Protein AF-A0A7H4PNU4-F1 (afdb_monomer_lite)

Foldseek 3Di:
DDDDPDPDPDAFFAAPPDPQWFKKWKFFAAQAWKKKFKDAVQATDWMFTCPPVPDTDTLSLLVVLAPLADRGFDDDQDFRMWIWIKGKWAFQVLLVVVQVVCVVVVHDRDQARHRVRVVLSPDPDSVSVNVGNIHIATQDTDDGHRGDADQWSVRNSVVCVNRSHHHDPLTDMDRDVVVVVVSQVVCVVCQVVPRHDTFGMKMFRTGVVVQVVQQDDPPGGLGMDGQGDDDPDDDWDQPDWDWDQDPVRDTFIKTQTDQDDDPRGDGDGIDGPPPDDDDRPVRSVSNVRSRGHHDDDDDDD

Structure (mmCIF, N/CA/C/O backbone):
data_AF-A0A7H4PNU4-F1
#
_entry.id   AF-A0A7H4PNU4-F1
#
loop_
_atom_site.group_PDB
_atom_site.id
_atom_site.type_symbol
_atom_site.label_atom_id
_atom_site.label_alt_id
_atom_site.label_comp_id
_atom_site.label_asym_id
_atom_site.label_entity_id
_atom_site.label_seq_id
_atom_site.pdbx_PDB_ins_code
_atom_site.Cartn_x
_atom_site.Cartn_y
_atom_site.Cartn_z
_atom_site.occupancy
_atom_site.B_iso_or_equiv
_atom_site.auth_seq_id
_atom_site.auth_comp_id
_atom_site.auth_asym_id
_atom_site.auth_atom_id
_atom_site.pdbx_PDB_model_num
ATOM 1 N N . MET A 1 1 ? 42.454 26.484 9.932 1.00 34.84 1 MET A N 1
ATOM 2 C CA . MET A 1 1 ? 41.177 25.779 10.194 1.00 34.84 1 MET A CA 1
ATOM 3 C C . MET A 1 1 ? 40.547 25.279 8.886 1.00 34.84 1 MET A C 1
ATOM 5 O O . MET A 1 1 ? 39.679 25.929 8.324 1.00 34.84 1 MET A O 1
ATOM 9 N N . ARG A 1 2 ? 41.012 24.132 8.376 1.00 32.62 2 ARG A N 1
ATOM 10 C CA . ARG A 1 2 ? 40.402 23.343 7.284 1.00 32.62 2 ARG A CA 1
ATOM 11 C C . ARG A 1 2 ? 40.818 21.886 7.524 1.00 32.62 2 ARG A C 1
ATOM 13 O O . ARG A 1 2 ? 42.026 21.669 7.561 1.00 32.62 2 ARG A O 1
ATOM 20 N N . ARG A 1 3 ? 39.872 20.951 7.722 1.00 26.02 3 ARG A N 1
ATOM 21 C CA . ARG A 1 3 ? 39.992 19.463 7.651 1.00 26.02 3 ARG A CA 1
ATOM 22 C C . ARG A 1 3 ? 38.891 18.792 8.491 1.00 26.02 3 ARG A C 1
ATOM 24 O O . ARG A 1 3 ? 39.062 18.632 9.692 1.00 26.02 3 ARG A O 1
ATOM 31 N N . ALA A 1 4 ? 37.805 18.362 7.845 1.00 26.61 4 ALA A N 1
ATOM 32 C CA . ALA A 1 4 ? 36.854 17.369 8.374 1.00 26.61 4 ALA A CA 1
ATOM 33 C C . ALA A 1 4 ? 35.987 16.767 7.241 1.00 26.61 4 ALA A C 1
ATOM 35 O O . ALA A 1 4 ? 34.778 16.628 7.377 1.00 26.61 4 ALA A O 1
ATOM 36 N N . SER A 1 5 ? 36.586 16.474 6.079 1.00 31.22 5 SER A N 1
ATOM 37 C CA . SER A 1 5 ? 35.841 16.131 4.853 1.00 31.22 5 SER A CA 1
ATOM 38 C C . SER A 1 5 ? 36.638 15.206 3.916 1.00 31.22 5 SER A C 1
ATOM 40 O O . SER A 1 5 ? 36.904 15.567 2.771 1.00 31.22 5 SER A O 1
ATOM 42 N N . SER A 1 6 ? 37.110 14.050 4.409 1.00 28.53 6 SER A N 1
ATOM 43 C CA . SER A 1 6 ? 37.946 13.138 3.595 1.00 28.53 6 SER A CA 1
ATOM 44 C C . SER A 1 6 ? 38.076 11.676 4.078 1.00 28.53 6 SER A C 1
ATOM 46 O O . SER A 1 6 ? 39.067 11.023 3.750 1.00 28.53 6 SER A O 1
ATOM 48 N N . ARG A 1 7 ? 37.127 11.117 4.852 1.00 27.61 7 ARG A N 1
ATOM 49 C CA . ARG A 1 7 ? 37.199 9.702 5.302 1.00 27.61 7 ARG A CA 1
ATOM 50 C C . ARG A 1 7 ? 35.859 8.946 5.285 1.00 27.61 7 ARG A C 1
ATOM 52 O O . ARG A 1 7 ? 35.267 8.716 6.331 1.00 27.61 7 ARG A O 1
ATOM 59 N N . SER A 1 8 ? 35.457 8.490 4.096 1.00 27.88 8 SER A N 1
ATOM 60 C CA . SER A 1 8 ? 34.628 7.273 3.900 1.00 27.88 8 SER A CA 1
ATOM 61 C C . SER A 1 8 ? 34.635 6.714 2.458 1.00 27.88 8 SER A C 1
ATOM 63 O O . SER A 1 8 ? 34.018 5.689 2.189 1.00 27.88 8 SER A O 1
ATOM 65 N N . THR A 1 9 ? 35.339 7.345 1.514 1.00 29.02 9 THR A N 1
ATOM 66 C CA . THR A 1 9 ? 35.146 7.189 0.056 1.00 29.02 9 THR A CA 1
ATOM 67 C C . THR A 1 9 ? 35.990 6.096 -0.628 1.00 29.02 9 THR A C 1
ATOM 69 O O . THR A 1 9 ? 36.431 6.287 -1.761 1.00 29.02 9 THR A O 1
ATOM 72 N N . SER A 1 10 ? 36.227 4.951 0.025 1.00 27.36 10 SER A N 1
ATOM 73 C CA . SER A 1 10 ? 37.127 3.898 -0.492 1.00 27.36 10 SER A CA 1
ATOM 74 C C . SER A 1 10 ? 36.495 2.500 -0.508 1.00 27.36 10 SER A C 1
ATOM 76 O O . SER A 1 10 ? 36.758 1.676 0.363 1.00 27.36 10 SER A O 1
ATOM 78 N N . GLY A 1 11 ? 35.682 2.227 -1.532 1.00 30.39 11 GLY A N 1
ATOM 79 C CA . GLY A 1 11 ? 35.100 0.912 -1.835 1.00 30.39 11 GLY A CA 1
ATOM 80 C C . GLY A 1 11 ? 33.928 1.026 -2.819 1.00 30.39 11 GLY A C 1
ATOM 81 O O . GLY A 1 11 ? 33.292 2.072 -2.866 1.00 30.39 11 GLY A O 1
ATOM 82 N N . TYR A 1 12 ? 33.637 -0.045 -3.572 1.00 29.12 12 TYR A N 1
ATOM 83 C CA . TYR A 1 12 ? 32.469 -0.196 -4.473 1.00 29.12 12 TYR A CA 1
ATOM 84 C C . TYR A 1 12 ? 32.455 0.726 -5.722 1.00 29.12 12 TYR A C 1
ATOM 86 O O . TYR A 1 12 ? 31.887 1.817 -5.709 1.00 29.12 12 TYR A O 1
ATOM 94 N N . ARG A 1 13 ? 33.066 0.295 -6.845 1.00 29.56 13 ARG A N 1
ATOM 95 C CA . ARG A 1 13 ? 33.197 1.105 -8.082 1.00 29.56 13 ARG A CA 1
ATOM 96 C C . ARG A 1 13 ? 33.032 0.292 -9.383 1.00 29.56 13 ARG A C 1
ATOM 98 O O . ARG A 1 13 ? 33.766 -0.663 -9.595 1.00 29.56 13 ARG A O 1
ATOM 105 N N . ASN A 1 14 ? 32.153 0.767 -10.287 1.00 36.78 14 ASN A N 1
ATOM 106 C CA . ASN A 1 14 ? 31.794 0.236 -11.628 1.00 36.78 14 ASN A CA 1
ATOM 107 C C . ASN A 1 14 ? 31.121 -1.161 -11.649 1.00 36.78 14 ASN A C 1
ATOM 109 O O . ASN A 1 14 ? 31.725 -2.139 -11.229 1.00 36.78 14 ASN A O 1
ATOM 113 N N . ARG A 1 15 ? 29.874 -1.292 -12.132 1.00 41.00 15 ARG A N 1
ATOM 114 C CA . ARG A 1 15 ? 29.258 -2.607 -12.439 1.00 41.00 15 ARG A CA 1
ATOM 115 C C . ARG A 1 15 ? 28.332 -2.540 -13.646 1.00 41.00 15 ARG A C 1
ATOM 117 O O . ARG A 1 15 ? 28.604 -3.212 -14.635 1.00 41.00 15 ARG A O 1
ATOM 124 N N . LEU A 1 16 ? 27.262 -1.750 -13.571 1.00 44.09 16 LEU A N 1
ATOM 125 C CA . LEU A 1 16 ? 26.388 -1.536 -14.723 1.00 44.09 16 LEU A CA 1
ATOM 126 C C . LEU A 1 16 ? 26.990 -0.410 -15.569 1.00 44.09 16 LEU A C 1
ATOM 128 O O . LEU A 1 16 ? 27.095 0.725 -15.118 1.00 44.09 16 LEU A O 1
ATOM 132 N N . LYS A 1 17 ? 27.443 -0.752 -16.780 1.00 44.00 17 LYS A N 1
ATOM 133 C CA . LYS A 1 17 ? 28.184 0.155 -17.678 1.00 44.00 17 LYS A CA 1
ATOM 134 C C . LYS A 1 17 ? 27.299 1.156 -18.439 1.00 44.00 17 LYS A C 1
ATOM 136 O O . LYS A 1 17 ? 27.813 1.855 -19.302 1.00 44.00 17 LYS A O 1
ATOM 141 N N . ASN A 1 18 ? 25.992 1.186 -18.179 1.00 47.12 18 ASN A N 1
ATOM 142 C CA . ASN A 1 18 ? 25.049 2.033 -18.904 1.00 47.12 18 ASN A CA 1
ATOM 143 C C . ASN A 1 18 ? 23.840 2.372 -18.011 1.00 47.12 18 ASN A C 1
ATOM 145 O O . ASN A 1 18 ? 22.875 1.614 -17.945 1.00 47.12 18 ASN A O 1
ATOM 149 N N . THR A 1 19 ? 23.934 3.466 -17.252 1.00 53.97 19 THR A N 1
ATOM 150 C CA . THR A 1 19 ? 22.892 3.936 -16.312 1.00 53.97 19 THR A CA 1
ATOM 151 C C . THR A 1 19 ? 22.053 5.094 -16.852 1.00 53.97 19 THR A C 1
ATOM 153 O O . THR A 1 19 ? 21.133 5.544 -16.174 1.00 53.97 19 THR A O 1
ATOM 156 N N . ASP A 1 20 ? 22.352 5.576 -18.057 1.00 53.72 20 ASP A N 1
ATOM 157 C CA . ASP A 1 20 ? 21.922 6.904 -18.513 1.00 53.72 20 ASP A CA 1
ATOM 158 C C . ASP A 1 20 ? 20.502 6.938 -19.109 1.00 53.72 20 ASP A C 1
ATOM 160 O O . ASP A 1 20 ? 20.074 7.971 -19.603 1.00 53.72 20 ASP A O 1
ATOM 164 N N . ASN A 1 21 ? 19.755 5.827 -19.032 1.00 71.12 21 ASN A N 1
ATOM 165 C CA . ASN A 1 21 ? 18.357 5.704 -19.476 1.00 71.12 21 ASN A CA 1
ATOM 166 C C . ASN A 1 21 ? 17.526 4.770 -18.562 1.00 71.12 21 ASN A C 1
ATOM 168 O O . ASN A 1 21 ? 16.815 3.878 -19.029 1.00 71.12 21 ASN A O 1
ATOM 172 N N . LEU A 1 22 ? 17.628 4.923 -17.236 1.00 86.75 22 LEU A N 1
ATOM 173 C CA . LEU A 1 22 ? 16.767 4.191 -16.295 1.00 86.75 22 LEU A CA 1
ATOM 174 C C . LEU A 1 22 ? 15.404 4.879 -16.138 1.00 86.75 22 LEU A C 1
ATOM 176 O O . LEU A 1 22 ? 15.326 6.020 -15.698 1.00 86.75 22 LEU A O 1
ATOM 180 N N . THR A 1 23 ? 14.328 4.145 -16.426 1.00 94.69 23 THR A N 1
ATOM 181 C CA . THR A 1 23 ? 12.955 4.576 -16.121 1.00 94.69 23 THR A CA 1
ATOM 182 C C . THR A 1 23 ? 12.542 4.093 -14.730 1.00 94.69 23 THR A C 1
ATOM 184 O O . THR A 1 23 ? 12.762 2.931 -14.368 1.00 94.69 23 THR A O 1
ATOM 187 N N . TYR A 1 24 ? 11.922 4.985 -13.961 1.00 96.00 24 TYR A N 1
ATOM 188 C CA . TYR A 1 24 ? 11.456 4.752 -12.600 1.00 96.00 24 TYR A CA 1
ATOM 189 C C . TYR A 1 24 ? 9.929 4.814 -12.524 1.00 96.00 24 TYR A C 1
ATOM 191 O O . TYR A 1 24 ? 9.314 5.745 -13.040 1.00 96.00 24 TYR A O 1
ATOM 199 N N . CYS A 1 25 ? 9.324 3.865 -11.812 1.00 98.31 25 CYS A N 1
ATOM 200 C CA . CYS A 1 25 ? 7.943 3.956 -11.356 1.00 98.31 25 CYS A CA 1
ATOM 201 C C . CYS A 1 25 ? 7.931 4.571 -9.951 1.00 98.31 25 CYS A C 1
ATOM 203 O O . CYS A 1 25 ? 8.489 4.006 -9.002 1.00 98.31 25 CYS A O 1
ATOM 205 N N . CYS A 1 26 ? 7.320 5.747 -9.831 1.00 98.25 26 CYS A N 1
ATOM 206 C CA . CYS A 1 26 ? 7.190 6.501 -8.593 1.00 98.25 26 CYS A CA 1
ATOM 207 C C . CYS A 1 26 ? 5.762 6.405 -8.048 1.00 98.25 26 CYS A C 1
ATOM 209 O O . CYS A 1 26 ? 4.784 6.599 -8.771 1.00 98.25 26 CYS A O 1
ATOM 211 N N . GLU A 1 27 ? 5.654 6.096 -6.759 1.00 98.62 27 GLU A N 1
ATOM 212 C CA . GLU A 1 27 ? 4.398 5.781 -6.077 1.00 98.62 27 GLU A CA 1
ATOM 213 C C . GLU A 1 27 ? 4.304 6.498 -4.727 1.00 98.62 27 GLU A C 1
ATOM 215 O O . GLU A 1 27 ? 5.318 6.826 -4.106 1.00 98.62 27 GLU A O 1
ATOM 220 N N . LEU A 1 28 ? 3.084 6.682 -4.220 1.00 98.50 28 LEU A N 1
ATOM 221 C CA . LEU A 1 28 ? 2.869 7.161 -2.856 1.00 98.50 28 LEU A CA 1
ATOM 222 C C . LEU A 1 28 ? 3.338 6.115 -1.842 1.00 98.50 28 LEU A C 1
ATOM 224 O O . LEU A 1 28 ? 2.982 4.939 -1.947 1.00 98.50 28 LEU A O 1
ATOM 228 N N . LYS A 1 29 ? 4.064 6.538 -0.803 1.00 97.62 29 LYS A N 1
ATOM 229 C CA . LYS A 1 29 ? 4.385 5.658 0.319 1.00 97.62 29 LYS A CA 1
ATOM 230 C C . LYS A 1 29 ? 3.292 5.742 1.386 1.00 97.62 29 LYS A C 1
ATOM 232 O O . LYS A 1 29 ? 3.352 6.566 2.295 1.00 97.62 29 LYS A O 1
ATOM 237 N N . LEU A 1 30 ? 2.291 4.882 1.230 1.00 97.44 30 LEU A N 1
ATOM 238 C CA . LEU A 1 30 ? 1.134 4.741 2.120 1.00 97.44 30 LEU A CA 1
ATOM 239 C C . LEU A 1 30 ? 1.571 4.381 3.550 1.00 97.44 30 LEU A C 1
ATOM 241 O O . LEU A 1 30 ? 2.431 3.514 3.732 1.00 97.44 30 LEU A O 1
ATOM 245 N N . ASP A 1 31 ? 0.977 5.026 4.561 1.00 93.25 31 ASP A N 1
ATOM 246 C CA . ASP A 1 31 ? 1.231 4.705 5.972 1.00 93.25 31 ASP A CA 1
ATOM 247 C C . ASP A 1 31 ? 0.129 3.796 6.542 1.00 93.25 31 ASP A C 1
ATOM 249 O O . ASP A 1 31 ? -0.828 4.241 7.179 1.00 93.25 31 ASP A O 1
ATOM 253 N N . GLY A 1 32 ? 0.250 2.490 6.287 1.00 94.44 32 GLY A N 1
ATOM 254 C CA . GLY A 1 32 ? -0.745 1.499 6.690 1.00 94.44 32 GLY A CA 1
ATOM 255 C C . GLY A 1 32 ? -0.142 0.189 7.196 1.00 94.44 32 GLY A C 1
ATOM 256 O O . GLY A 1 32 ? 0.814 0.155 7.990 1.00 94.44 32 GLY A O 1
ATOM 257 N N . LEU A 1 33 ? -0.772 -0.904 6.771 1.00 95.00 33 LEU A N 1
ATOM 258 C CA . LEU A 1 33 ? -0.326 -2.268 6.999 1.00 95.00 33 LEU A CA 1
ATOM 259 C C . LEU A 1 33 ? -0.219 -3.012 5.663 1.00 95.00 33 LEU A C 1
ATOM 261 O O . LEU A 1 33 ? -1.216 -3.185 4.963 1.00 95.00 33 LEU A O 1
ATOM 265 N N . ALA A 1 34 ? 0.983 -3.491 5.353 1.00 97.06 34 ALA A N 1
ATOM 266 C CA . ALA A 1 34 ? 1.250 -4.335 4.196 1.00 97.06 34 ALA A CA 1
ATOM 267 C C . ALA A 1 34 ? 0.473 -5.662 4.271 1.00 97.06 34 ALA A C 1
ATOM 269 O O . ALA A 1 34 ? 0.576 -6.411 5.255 1.00 97.06 34 ALA A O 1
ATOM 270 N N . VAL A 1 35 ? -0.264 -5.950 3.199 1.00 98.00 35 VAL A N 1
ATOM 271 C CA . VAL A 1 35 ? -1.096 -7.141 3.007 1.00 98.00 35 VAL A CA 1
ATOM 272 C C . VAL A 1 35 ? -0.728 -7.817 1.689 1.00 98.00 35 VAL A C 1
ATOM 274 O O . VAL A 1 35 ? -0.494 -7.169 0.666 1.00 98.00 35 VAL A O 1
ATOM 277 N N . SER A 1 36 ? -0.691 -9.143 1.736 1.00 98.25 36 SER A N 1
ATOM 278 C CA . SER A 1 36 ? -0.606 -10.029 0.583 1.00 98.25 36 SER A CA 1
ATOM 279 C C . SER A 1 36 ? -1.968 -10.694 0.366 1.00 98.25 36 SER A C 1
ATOM 281 O O . SER A 1 36 ? -2.611 -11.093 1.338 1.00 98.25 36 SER A O 1
ATOM 283 N N . ILE A 1 37 ? -2.432 -10.770 -0.882 1.00 98.75 37 ILE A N 1
ATOM 284 C CA . ILE A 1 37 ? -3.729 -11.342 -1.259 1.00 98.75 37 ILE A CA 1
ATOM 285 C C . ILE A 1 37 ? -3.504 -12.344 -2.388 1.00 98.75 37 ILE A C 1
ATOM 287 O O . ILE A 1 37 ? -3.113 -11.956 -3.489 1.00 98.75 37 ILE A O 1
ATOM 291 N N . LEU A 1 38 ? -3.771 -13.621 -2.125 1.00 98.75 38 LEU A N 1
ATOM 292 C CA . LEU A 1 38 ? -3.699 -14.681 -3.121 1.00 98.75 38 LEU A CA 1
ATOM 293 C C . LEU A 1 38 ? -5.044 -14.817 -3.840 1.00 98.75 38 LEU A C 1
ATOM 295 O O . LEU A 1 38 ? -6.086 -15.064 -3.219 1.00 98.75 38 LEU A O 1
ATOM 299 N N . TYR A 1 39 ? -4.987 -14.700 -5.162 1.00 98.81 39 TYR A N 1
ATOM 300 C CA . TYR A 1 39 ? -6.060 -15.055 -6.074 1.00 98.81 39 TYR A CA 1
ATOM 301 C C . TYR A 1 39 ? -5.706 -16.356 -6.791 1.00 98.81 39 TYR A C 1
ATOM 303 O O . TYR A 1 39 ? -4.600 -16.482 -7.316 1.00 98.81 39 TYR A O 1
ATOM 311 N N . GLU A 1 40 ? -6.652 -17.289 -6.864 1.00 98.69 40 GLU A N 1
ATOM 312 C CA . GLU A 1 40 ? -6.533 -18.503 -7.675 1.00 98.69 40 GLU A CA 1
ATOM 313 C C . GLU A 1 40 ? -7.675 -18.541 -8.692 1.00 98.69 40 GLU A C 1
ATOM 315 O O . GLU A 1 40 ? -8.843 -18.364 -8.339 1.00 98.69 40 GLU A O 1
ATOM 320 N N . ASN A 1 41 ? -7.339 -18.682 -9.977 1.00 97.88 41 ASN A N 1
ATOM 321 C CA . ASN A 1 41 ? -8.259 -18.524 -11.113 1.00 97.88 41 ASN A CA 1
ATOM 322 C C . ASN A 1 41 ? -9.098 -17.227 -11.021 1.00 97.88 41 ASN A C 1
ATOM 324 O O . ASN A 1 41 ? -10.301 -17.198 -11.291 1.00 97.88 41 ASN A O 1
ATOM 328 N N . GLY A 1 42 ? -8.460 -16.148 -10.552 1.00 98.19 42 GLY A N 1
ATOM 329 C CA . GLY A 1 42 ? -9.082 -14.844 -10.318 1.00 98.19 42 GLY A CA 1
ATOM 330 C C . GLY A 1 42 ? -9.996 -14.734 -9.093 1.00 98.19 42 GLY A C 1
ATOM 331 O O . GLY A 1 42 ? -10.531 -13.651 -8.865 1.00 98.19 42 GLY A O 1
ATOM 332 N N . LEU A 1 43 ? -10.185 -15.782 -8.287 1.00 98.75 43 LEU A N 1
ATOM 333 C CA . LEU A 1 43 ? -10.964 -15.733 -7.042 1.00 98.75 43 LEU A CA 1
ATOM 334 C C . LEU A 1 43 ? -10.052 -15.474 -5.843 1.00 98.75 43 LEU A C 1
ATOM 336 O O . LEU A 1 43 ? -9.051 -16.164 -5.680 1.00 98.75 43 LEU A O 1
ATOM 340 N N . LEU A 1 44 ? -10.411 -14.527 -4.970 1.00 98.81 44 LEU A N 1
ATOM 341 C CA . LEU A 1 44 ? -9.686 -14.305 -3.715 1.00 98.81 44 LEU A CA 1
ATOM 342 C C . LEU A 1 44 ? -9.835 -15.555 -2.840 1.00 98.81 44 LEU A C 1
ATOM 344 O O . LEU A 1 44 ? -10.946 -15.838 -2.372 1.00 98.81 44 LEU A O 1
ATOM 348 N N . VAL A 1 45 ? -8.736 -16.271 -2.587 1.00 98.62 45 VAL A N 1
ATOM 349 C CA . VAL A 1 45 ? -8.718 -17.463 -1.719 1.00 98.62 45 VAL A CA 1
ATOM 350 C C . VAL A 1 45 ? -8.184 -17.146 -0.326 1.00 98.62 45 VAL A C 1
ATOM 352 O O . VAL A 1 45 ? -8.839 -17.503 0.651 1.00 98.62 45 VAL A O 1
ATOM 355 N N . GLN A 1 46 ? -7.084 -16.392 -0.230 1.00 98.44 46 GLN A N 1
ATOM 356 C CA . GLN A 1 46 ? -6.396 -16.094 1.028 1.00 98.44 46 GLN A CA 1
ATOM 357 C C . GLN A 1 46 ? -5.890 -14.647 1.066 1.00 98.44 46 GLN A C 1
ATOM 359 O O . GLN A 1 46 ? -5.555 -14.069 0.033 1.00 98.44 46 GLN A O 1
ATOM 364 N N . ALA A 1 47 ? -5.789 -14.064 2.260 1.00 98.50 47 ALA A N 1
ATOM 365 C CA . ALA A 1 47 ? -5.018 -12.850 2.489 1.00 98.50 47 ALA A CA 1
ATOM 366 C C . ALA A 1 47 ? -4.268 -12.899 3.826 1.00 98.50 47 ALA A C 1
ATOM 368 O O . ALA A 1 47 ? -4.818 -13.334 4.839 1.00 98.50 47 ALA A O 1
ATOM 369 N N . ALA A 1 48 ? -3.031 -12.405 3.835 1.00 98.00 48 ALA A N 1
ATOM 370 C CA . ALA A 1 48 ? -2.136 -12.446 4.986 1.00 98.00 48 ALA A CA 1
ATOM 371 C C . ALA A 1 48 ? -1.468 -11.089 5.255 1.00 98.00 48 ALA A C 1
ATOM 373 O O . ALA A 1 48 ? -1.200 -10.303 4.342 1.00 98.00 48 ALA A O 1
ATOM 374 N N . THR A 1 49 ? -1.160 -10.813 6.523 1.00 96.44 49 THR A N 1
ATOM 375 C CA . THR A 1 49 ? -0.276 -9.695 6.896 1.00 96.44 49 THR A CA 1
ATOM 376 C C . THR A 1 49 ? 1.182 -10.012 6.554 1.00 96.44 49 THR A C 1
ATOM 378 O O . THR A 1 49 ? 1.566 -11.171 6.440 1.00 96.44 49 THR A O 1
ATOM 381 N N . ARG A 1 50 ? 2.042 -8.991 6.447 1.00 90.25 50 ARG A N 1
ATOM 382 C CA . ARG A 1 50 ? 3.479 -9.199 6.165 1.00 90.25 50 ARG A CA 1
ATOM 383 C C . ARG A 1 50 ? 4.240 -10.009 7.231 1.00 90.25 50 ARG A C 1
ATOM 385 O O . ARG A 1 50 ? 5.271 -10.590 6.911 1.00 90.25 50 ARG A O 1
ATOM 392 N N . GLY A 1 51 ? 3.806 -9.950 8.493 1.00 88.44 51 GLY A N 1
ATOM 393 C CA . GLY A 1 51 ? 4.517 -10.532 9.638 1.00 88.44 51 GLY A CA 1
ATOM 394 C C . GLY A 1 51 ? 6.024 -10.225 9.654 1.00 88.44 51 GLY A C 1
ATOM 395 O O . GLY A 1 51 ? 6.439 -9.064 9.516 1.00 88.44 51 GLY A O 1
ATOM 396 N N . ASP A 1 52 ? 6.847 -11.265 9.806 1.00 82.94 52 ASP A N 1
ATOM 397 C CA . ASP A 1 52 ? 8.316 -11.166 9.801 1.00 82.94 52 ASP A CA 1
ATOM 398 C C . ASP A 1 52 ? 8.940 -11.049 8.391 1.00 82.94 52 ASP A C 1
ATOM 400 O O . ASP A 1 52 ? 10.110 -10.676 8.267 1.00 82.94 52 ASP A O 1
ATOM 404 N N . GLY A 1 53 ? 8.142 -11.255 7.338 1.00 81.88 53 GLY A N 1
ATOM 405 C CA . GLY A 1 53 ? 8.559 -11.307 5.934 1.00 81.88 53 GLY A CA 1
ATOM 406 C C . GLY A 1 53 ? 8.487 -12.707 5.313 1.00 81.88 53 GLY A C 1
ATOM 407 O O . GLY A 1 53 ? 8.511 -12.802 4.088 1.00 81.88 53 GLY A O 1
ATOM 408 N N . THR A 1 54 ? 8.350 -13.751 6.135 1.00 84.25 54 THR A N 1
ATOM 409 C CA . THR A 1 54 ? 8.195 -15.157 5.728 1.00 84.25 54 THR A CA 1
ATOM 410 C C . THR A 1 54 ? 6.847 -15.714 6.189 1.00 84.25 54 THR A C 1
ATOM 412 O O . THR A 1 54 ? 6.134 -16.323 5.397 1.00 84.25 54 THR A O 1
ATOM 415 N N . THR A 1 55 ? 6.476 -15.475 7.451 1.00 87.25 55 THR A N 1
ATOM 416 C CA . THR A 1 55 ? 5.224 -15.946 8.059 1.00 87.25 55 THR A CA 1
ATOM 417 C C . THR A 1 55 ? 4.327 -14.761 8.397 1.00 87.25 55 THR A C 1
ATOM 419 O O . THR A 1 55 ? 4.722 -13.862 9.143 1.00 87.25 55 THR A O 1
ATOM 422 N N . GLY A 1 56 ? 3.108 -14.775 7.860 1.00 93.31 56 GLY A N 1
ATOM 423 C CA . GLY A 1 56 ? 2.067 -13.776 8.095 1.00 93.31 56 GLY A CA 1
ATOM 424 C C . GLY A 1 56 ? 0.891 -14.317 8.907 1.00 93.31 56 GLY A C 1
ATOM 425 O O . GLY A 1 56 ? 0.663 -15.521 8.963 1.00 93.31 56 GLY A O 1
ATOM 426 N N . GLU A 1 57 ? 0.113 -13.421 9.512 1.00 95.06 57 GLU A N 1
ATOM 427 C CA . GLU A 1 57 ? -1.193 -13.771 10.095 1.00 95.06 57 GLU A CA 1
ATOM 428 C C . GLU A 1 57 ? -2.256 -13.832 8.994 1.00 95.06 57 GLU A C 1
ATOM 430 O O . GLU A 1 57 ? -2.367 -12.872 8.224 1.00 95.06 57 GLU A O 1
ATOM 435 N N . ASP A 1 58 ? -3.057 -14.903 8.954 1.00 97.62 58 ASP A N 1
ATOM 436 C CA . ASP A 1 58 ? -4.225 -14.989 8.072 1.00 97.62 58 ASP A CA 1
ATOM 437 C C . ASP A 1 58 ? -5.293 -13.977 8.514 1.00 97.62 58 ASP A C 1
ATOM 439 O O . ASP A 1 58 ? -5.722 -13.935 9.669 1.00 97.62 58 ASP A O 1
ATOM 443 N N . ILE A 1 59 ? -5.700 -13.133 7.572 1.00 98.06 59 ILE A N 1
ATOM 444 C CA . ILE A 1 59 ? -6.694 -12.071 7.745 1.00 98.06 59 ILE A CA 1
ATOM 445 C C . ILE A 1 59 ? -7.764 -12.139 6.650 1.00 98.06 59 ILE A C 1
ATOM 447 O O . ILE A 1 59 ? -8.472 -11.159 6.415 1.00 98.06 59 ILE A O 1
ATOM 451 N N . THR A 1 60 ? -7.916 -13.290 5.987 1.00 98.62 60 THR A N 1
ATOM 452 C CA . THR A 1 60 ? -8.788 -13.484 4.819 1.00 98.62 60 THR A CA 1
ATOM 453 C C . THR A 1 60 ? -10.213 -13.001 5.085 1.00 98.62 60 THR A C 1
ATOM 455 O O . THR A 1 60 ? -10.742 -12.180 4.335 1.00 98.62 60 THR A O 1
ATOM 458 N N . SER A 1 61 ? -10.821 -13.430 6.195 1.00 98.50 61 SER A N 1
ATOM 459 C CA . SER A 1 61 ? -12.185 -13.035 6.579 1.00 98.50 61 SER A CA 1
ATOM 460 C C . SER A 1 61 ? -12.341 -11.527 6.793 1.00 98.50 61 SER A C 1
ATOM 462 O O . SER A 1 61 ? -13.389 -10.973 6.477 1.00 98.50 61 SER A O 1
ATOM 464 N N . ASN A 1 62 ? -11.299 -10.852 7.287 1.00 98.62 62 ASN A N 1
ATOM 465 C CA . ASN A 1 62 ? -11.290 -9.406 7.504 1.00 98.62 62 ASN A CA 1
ATOM 466 C C . ASN A 1 62 ? -11.094 -8.649 6.182 1.00 98.62 62 ASN A C 1
ATOM 468 O O . ASN A 1 62 ? -11.825 -7.701 5.898 1.00 98.62 62 ASN A O 1
ATOM 472 N N . VAL A 1 63 ? -10.169 -9.111 5.337 1.00 98.56 63 VAL A N 1
ATOM 473 C CA . VAL A 1 63 ? -9.883 -8.545 4.009 1.00 98.56 63 VAL A CA 1
ATOM 474 C C . VAL A 1 63 ? -11.098 -8.623 3.083 1.00 98.56 63 VAL A C 1
ATOM 476 O O . VAL A 1 63 ? -11.397 -7.641 2.408 1.00 98.56 63 VAL A O 1
ATOM 479 N N . ARG A 1 64 ? -11.879 -9.714 3.130 1.00 98.62 64 ARG A N 1
ATOM 480 C CA . ARG A 1 64 ? -13.142 -9.849 2.373 1.00 98.62 64 ARG A CA 1
ATOM 481 C C . ARG A 1 64 ? -14.199 -8.780 2.704 1.00 98.62 64 ARG A C 1
ATOM 483 O O . ARG A 1 64 ? -15.155 -8.635 1.950 1.00 98.62 64 ARG A O 1
ATOM 490 N N . THR A 1 65 ? -14.052 -8.033 3.805 1.00 98.50 65 THR A N 1
ATOM 491 C CA . THR A 1 65 ? -14.969 -6.934 4.175 1.00 98.50 65 THR A CA 1
ATOM 492 C C . THR A 1 65 ? -14.582 -5.576 3.575 1.00 98.50 65 THR A C 1
ATOM 494 O O . THR A 1 65 ? -15.388 -4.642 3.588 1.00 98.50 65 THR A O 1
ATOM 497 N N . ILE A 1 66 ? -13.367 -5.448 3.030 1.00 98.56 66 ILE A N 1
ATOM 498 C CA . ILE A 1 66 ? -12.841 -4.198 2.475 1.00 98.56 66 ILE A CA 1
ATOM 499 C C . ILE A 1 66 ? -13.404 -4.001 1.067 1.00 98.56 66 ILE A C 1
ATOM 501 O O . ILE A 1 66 ? -12.971 -4.643 0.117 1.00 98.56 66 ILE A O 1
ATOM 505 N N . ARG A 1 67 ? -14.344 -3.061 0.914 1.00 97.81 67 ARG A N 1
ATOM 506 C CA . ARG A 1 67 ? -15.073 -2.815 -0.350 1.00 97.81 67 ARG A CA 1
ATOM 507 C C . ARG A 1 67 ? -14.183 -2.510 -1.560 1.00 97.81 67 ARG A C 1
ATOM 509 O O . ARG A 1 67 ? -14.601 -2.755 -2.684 1.00 97.81 67 ARG A O 1
ATOM 516 N N . ALA A 1 68 ? -12.994 -1.951 -1.331 1.00 97.88 68 ALA A N 1
ATOM 517 C CA . ALA A 1 68 ? -12.028 -1.647 -2.385 1.00 97.88 68 ALA A CA 1
ATOM 518 C C . ALA A 1 68 ? -11.341 -2.900 -2.961 1.00 97.88 68 ALA A C 1
ATOM 520 O O . ALA A 1 68 ? -10.720 -2.812 -4.013 1.00 97.88 68 ALA A O 1
ATOM 521 N N . ILE A 1 69 ? -11.421 -4.050 -2.284 1.00 98.62 69 ILE A N 1
ATOM 522 C CA . ILE A 1 69 ? -10.756 -5.290 -2.691 1.00 98.62 69 ILE A CA 1
ATOM 523 C C . ILE A 1 69 ? -11.777 -6.182 -3.417 1.00 98.62 69 ILE A C 1
ATOM 525 O O . ILE A 1 69 ? -12.748 -6.625 -2.796 1.00 98.62 69 ILE A O 1
ATOM 529 N N . PRO A 1 70 ? -11.599 -6.466 -4.720 1.00 98.38 70 PRO A N 1
ATOM 530 C CA . PRO A 1 70 ? -12.502 -7.342 -5.453 1.00 98.38 70 PRO A CA 1
ATOM 531 C C . PRO A 1 70 ? -12.386 -8.784 -4.945 1.00 98.38 70 PRO A C 1
ATOM 533 O O . PRO A 1 70 ? -11.299 -9.338 -4.854 1.00 98.38 70 PRO A O 1
ATOM 536 N N . LEU A 1 71 ? -13.515 -9.447 -4.676 1.00 98.62 71 LEU A N 1
ATOM 537 C CA . LEU A 1 71 ? -13.515 -10.884 -4.349 1.00 98.62 71 LEU A CA 1
ATOM 538 C C . LEU A 1 71 ? -13.239 -11.774 -5.575 1.00 98.62 71 LEU A C 1
ATOM 540 O O . LEU A 1 71 ? -12.863 -12.937 -5.423 1.00 98.62 71 LEU A O 1
ATOM 544 N N . LYS A 1 72 ? -13.442 -11.225 -6.779 1.00 98.75 72 LYS A N 1
ATOM 545 C CA . LYS A 1 72 ? -13.164 -11.850 -8.072 1.00 98.75 72 LYS A CA 1
ATOM 546 C C . LYS A 1 72 ? -12.603 -10.805 -9.042 1.00 98.75 72 LYS A C 1
ATOM 548 O O . LYS A 1 72 ? -13.258 -9.785 -9.271 1.00 98.75 72 LYS A O 1
ATOM 553 N N . LEU A 1 73 ? -11.433 -11.083 -9.614 1.00 98.62 73 LEU A N 1
ATOM 554 C CA . LEU A 1 73 ? -10.821 -10.324 -10.709 1.00 98.62 73 LEU A CA 1
ATOM 555 C C . LEU A 1 73 ? -11.655 -10.461 -11.994 1.00 98.62 73 LEU A C 1
ATOM 557 O O . LEU A 1 73 ? -12.340 -11.468 -12.198 1.00 98.62 73 LEU A O 1
ATOM 561 N N . ARG A 1 74 ? -11.638 -9.436 -12.851 1.00 97.19 74 ARG A N 1
ATOM 562 C CA . ARG A 1 74 ? -12.488 -9.352 -14.055 1.00 97.19 74 ARG A CA 1
ATOM 563 C C . ARG A 1 74 ? -11.657 -9.154 -15.319 1.00 97.19 74 ARG A C 1
ATOM 565 O O . ARG A 1 74 ? -10.656 -8.461 -15.268 1.00 97.19 74 ARG A O 1
ATOM 572 N N . GLY A 1 75 ? -12.117 -9.679 -16.451 1.00 95.06 75 GLY A N 1
ATOM 573 C CA . GLY A 1 75 ? -11.396 -9.606 -17.725 1.00 95.06 75 GLY A CA 1
ATOM 574 C C . GLY A 1 75 ? -10.472 -10.802 -17.953 1.00 95.06 75 GLY A C 1
ATOM 575 O O . GLY A 1 75 ? -10.562 -11.808 -17.249 1.00 95.06 75 GLY A O 1
ATOM 576 N N . ASP A 1 76 ? -9.613 -10.680 -18.959 1.00 94.25 76 ASP A N 1
ATOM 577 C CA . ASP A 1 76 ? -8.877 -11.804 -19.541 1.00 94.25 76 ASP A CA 1
ATOM 578 C C . ASP A 1 76 ? -7.440 -11.928 -19.013 1.00 94.25 76 ASP A C 1
ATOM 580 O O . ASP A 1 76 ? -6.930 -11.051 -18.305 1.00 94.25 76 ASP A O 1
ATOM 584 N N . ASN A 1 77 ? -6.779 -13.031 -19.382 1.00 95.75 77 ASN A N 1
ATOM 585 C CA . ASN A 1 77 ? -5.373 -13.338 -19.080 1.00 95.75 77 ASN A CA 1
ATOM 586 C C . ASN A 1 77 ? -5.017 -13.335 -17.580 1.00 95.75 77 ASN A C 1
ATOM 588 O O . ASN A 1 77 ? -3.861 -13.135 -17.214 1.00 95.75 77 ASN A O 1
ATOM 592 N N . ILE A 1 78 ? -6.001 -13.561 -16.704 1.00 97.81 78 ILE A N 1
ATOM 593 C CA . ILE A 1 78 ? -5.781 -13.684 -15.260 1.00 97.81 78 ILE A CA 1
ATOM 594 C C . ILE A 1 78 ? -4.972 -14.970 -14.990 1.00 97.81 78 ILE A C 1
ATOM 596 O O . ILE A 1 78 ? -5.438 -16.046 -15.368 1.00 97.81 78 ILE A O 1
ATOM 600 N N . PRO A 1 79 ? -3.802 -14.896 -14.324 1.00 98.12 79 PRO A N 1
ATOM 601 C CA . PRO A 1 79 ? -2.994 -16.071 -14.009 1.00 98.12 79 PRO A CA 1
ATOM 602 C C . PRO A 1 79 ? -3.729 -17.078 -13.121 1.00 98.12 79 PRO A C 1
ATOM 604 O O . PRO A 1 79 ? -4.542 -16.699 -12.270 1.00 98.12 79 PRO A O 1
ATOM 607 N N . GLN A 1 80 ? -3.382 -18.359 -13.266 1.00 98.12 80 GLN A N 1
ATOM 608 C CA . GLN A 1 80 ? -3.893 -19.435 -12.416 1.00 98.12 80 GLN A CA 1
ATOM 609 C C . GLN A 1 80 ? -3.688 -19.124 -10.929 1.00 98.12 80 GLN A C 1
ATOM 611 O O . GLN A 1 80 ? -4.596 -19.374 -10.137 1.00 98.12 80 GLN A O 1
ATOM 616 N N . ARG A 1 81 ? -2.528 -18.568 -10.544 1.00 98.56 81 ARG A N 1
ATOM 617 C CA . ARG A 1 81 ? -2.244 -18.124 -9.170 1.00 98.56 81 ARG A CA 1
ATOM 618 C C . ARG A 1 81 ? -1.506 -16.787 -9.192 1.00 98.56 81 ARG A C 1
ATOM 620 O O . ARG A 1 81 ? -0.490 -16.640 -9.871 1.00 98.56 81 ARG A O 1
ATOM 627 N N . LEU A 1 82 ? -2.027 -15.812 -8.451 1.00 98.69 82 LEU A N 1
ATOM 628 C CA . LEU A 1 82 ? -1.520 -14.441 -8.409 1.00 98.69 82 LEU A CA 1
ATOM 629 C C . LEU A 1 82 ? -1.549 -13.899 -6.978 1.00 98.69 82 LEU A C 1
ATOM 631 O O . LEU A 1 82 ? -2.616 -13.693 -6.400 1.00 98.69 82 LEU A O 1
ATOM 635 N N . GLU A 1 83 ? -0.376 -13.598 -6.429 1.00 98.50 83 GLU A N 1
ATOM 636 C CA . GLU A 1 83 ? -0.230 -12.895 -5.158 1.00 98.50 83 GLU A CA 1
ATOM 637 C C . GLU A 1 83 ? -0.127 -11.381 -5.398 1.00 98.50 83 GLU A C 1
ATOM 639 O O . GLU A 1 83 ? 0.911 -10.862 -5.824 1.00 98.50 83 GLU A O 1
ATOM 644 N N . VAL A 1 84 ? -1.197 -10.650 -5.092 1.00 98.62 84 VAL A N 1
ATOM 645 C CA . VAL A 1 84 ? -1.234 -9.184 -5.149 1.00 98.62 84 VAL A CA 1
ATOM 646 C C . VAL A 1 84 ? -0.761 -8.613 -3.815 1.00 98.62 84 VAL A C 1
ATOM 648 O O . VAL A 1 84 ? -1.324 -8.918 -2.762 1.00 98.62 84 VAL A O 1
ATOM 651 N N . ARG A 1 85 ? 0.251 -7.742 -3.850 1.00 98.44 85 ARG A N 1
ATOM 652 C CA . ARG A 1 85 ? 0.772 -7.038 -2.668 1.00 98.44 85 ARG A CA 1
ATOM 653 C C . ARG A 1 85 ? 0.334 -5.580 -2.675 1.00 98.44 85 ARG A C 1
ATOM 655 O O . ARG A 1 85 ? 0.435 -4.892 -3.695 1.00 98.44 85 ARG A O 1
ATOM 662 N N . GLY A 1 86 ? -0.113 -5.100 -1.522 1.00 98.38 86 GLY A N 1
ATOM 663 C CA . GLY A 1 86 ? -0.571 -3.727 -1.344 1.00 98.38 86 GLY A CA 1
ATOM 664 C C . GLY A 1 86 ? -0.615 -3.307 0.121 1.00 98.38 86 GLY A C 1
ATOM 665 O O . GLY A 1 86 ? -0.310 -4.095 1.016 1.00 98.38 86 GLY A O 1
ATOM 666 N N . GLU A 1 87 ? -1.019 -2.065 0.367 1.00 98.56 87 GLU A N 1
ATOM 667 C CA . GLU A 1 87 ? -1.168 -1.525 1.721 1.00 98.56 87 GLU A CA 1
ATOM 668 C C . GLU A 1 87 ? -2.660 -1.380 2.043 1.00 98.56 87 GLU A C 1
ATOM 670 O O . GLU A 1 87 ? -3.395 -0.725 1.298 1.00 98.56 87 GLU A O 1
ATOM 675 N N . VAL A 1 88 ? -3.115 -1.961 3.158 1.00 98.56 88 VAL A N 1
ATOM 676 C CA . VAL A 1 88 ? -4.410 -1.609 3.756 1.00 98.56 88 VAL A CA 1
ATOM 677 C C . VAL A 1 88 ? -4.202 -0.400 4.659 1.00 98.56 88 VAL A C 1
ATOM 679 O O . VAL A 1 88 ? -3.364 -0.421 5.563 1.00 98.56 88 VAL A O 1
ATOM 682 N N . PHE A 1 89 ? -4.985 0.649 4.434 1.00 98.31 89 PHE A N 1
ATOM 683 C CA . PHE A 1 89 ? -4.912 1.892 5.196 1.00 98.31 89 PHE A CA 1
ATOM 684 C C . PHE A 1 89 ? -6.309 2.444 5.498 1.00 98.31 89 PHE A C 1
ATOM 686 O O . PHE A 1 89 ? -7.333 1.922 5.050 1.00 98.31 89 PHE A O 1
ATOM 693 N N . LEU A 1 90 ? -6.343 3.488 6.322 1.00 97.31 90 LEU A N 1
ATOM 694 C CA . LEU A 1 90 ? -7.560 4.121 6.809 1.00 97.31 90 LEU A CA 1
ATOM 695 C C . LEU A 1 90 ? -7.518 5.613 6.443 1.00 97.31 90 LEU A C 1
ATOM 697 O O . LEU A 1 90 ? -6.610 6.304 6.904 1.00 97.31 90 LEU A O 1
ATOM 701 N N . PRO A 1 91 ? -8.464 6.126 5.636 1.00 97.19 91 PRO A N 1
ATOM 702 C CA . PRO A 1 91 ? -8.556 7.554 5.343 1.00 97.19 91 PRO A CA 1
ATOM 703 C C . PRO A 1 91 ? -8.791 8.378 6.612 1.00 97.19 91 PRO A C 1
ATOM 705 O O . PRO A 1 91 ? -9.436 7.909 7.556 1.00 97.19 91 PRO A O 1
ATOM 708 N N . GLN A 1 92 ? -8.319 9.623 6.618 1.00 94.75 92 GLN A N 1
ATOM 709 C CA . GLN A 1 92 ? -8.310 10.496 7.792 1.00 94.75 92 GLN A CA 1
ATOM 710 C C . GLN A 1 92 ? -9.718 10.702 8.378 1.00 94.75 92 GLN A C 1
ATOM 712 O O . GLN A 1 92 ? -9.923 10.459 9.564 1.00 94.75 92 GLN A O 1
ATOM 717 N N . ALA A 1 93 ? -10.718 11.004 7.543 1.00 95.38 93 ALA A N 1
ATOM 718 C CA . ALA A 1 93 ? -12.114 11.130 7.983 1.00 95.38 93 ALA A CA 1
ATOM 719 C C . ALA A 1 93 ? -12.674 9.828 8.604 1.00 95.38 93 ALA A C 1
ATOM 721 O O . ALA A 1 93 ? -13.514 9.849 9.506 1.00 95.38 93 ALA A O 1
ATOM 722 N N . GLY A 1 94 ? -12.190 8.667 8.147 1.00 95.44 94 GLY A N 1
ATOM 723 C CA . GLY A 1 94 ? -12.528 7.365 8.720 1.00 95.44 94 GLY A CA 1
ATOM 724 C C . GLY A 1 94 ? -11.897 7.146 10.095 1.00 95.44 94 GLY A C 1
ATOM 725 O O . GLY A 1 94 ? -12.559 6.651 11.008 1.00 95.44 94 GLY A O 1
ATOM 726 N N . PHE A 1 95 ? -10.636 7.549 10.250 1.00 96.50 95 PHE A N 1
ATOM 727 C CA . PHE A 1 95 ? -9.904 7.548 11.516 1.00 96.50 95 PHE A CA 1
ATOM 728 C C . PHE A 1 95 ? -10.533 8.485 12.556 1.00 96.50 95 PHE A C 1
ATOM 730 O O . PHE A 1 95 ? -10.795 8.057 13.682 1.00 96.50 95 PHE A O 1
ATOM 737 N N . GLU A 1 96 ? -10.852 9.720 12.170 1.00 94.69 96 GLU A N 1
ATOM 738 C CA . GLU A 1 96 ? -11.512 10.708 13.028 1.00 94.69 96 GLU A CA 1
ATOM 739 C C . GLU A 1 96 ? -12.865 10.187 13.527 1.00 94.69 96 GLU A C 1
ATOM 741 O O . GLU A 1 96 ? -13.109 10.176 14.735 1.00 94.69 96 GLU A O 1
ATOM 746 N N . LYS A 1 97 ? -13.694 9.628 12.632 1.00 94.88 97 LYS A N 1
ATOM 747 C CA . LYS A 1 97 ? -14.980 9.007 12.990 1.00 94.88 97 LYS A CA 1
ATOM 748 C C . LYS A 1 97 ? -14.835 7.831 13.966 1.00 94.88 97 LYS A C 1
ATOM 750 O O . LYS A 1 97 ? -15.641 7.699 14.884 1.00 94.88 97 LYS A O 1
ATOM 755 N N . ILE A 1 98 ? -13.821 6.979 13.789 1.00 93.56 98 ILE A N 1
ATOM 756 C CA . ILE A 1 98 ? -13.534 5.865 14.712 1.00 93.56 98 ILE A CA 1
ATOM 757 C C . ILE A 1 98 ? -13.147 6.387 16.100 1.00 93.56 98 ILE A C 1
ATOM 759 O O . ILE A 1 98 ? -13.601 5.842 17.106 1.00 93.56 98 ILE A O 1
ATOM 763 N N . ASN A 1 99 ? -12.326 7.436 16.161 1.00 93.50 99 ASN A N 1
ATOM 764 C CA . ASN A 1 99 ? -11.879 8.023 17.420 1.00 93.50 99 ASN A CA 1
ATOM 765 C C . ASN A 1 99 ? -12.975 8.837 18.127 1.00 93.50 99 ASN A C 1
ATOM 767 O O . ASN A 1 99 ? -12.995 8.857 19.356 1.00 93.50 99 ASN A O 1
ATOM 771 N N . GLU A 1 100 ? -13.889 9.469 17.388 1.00 94.38 100 GLU A N 1
ATOM 772 C CA . GLU A 1 100 ? -15.087 10.111 17.945 1.00 94.38 100 GLU A CA 1
ATOM 773 C C . GLU A 1 100 ? -16.007 9.076 18.607 1.00 94.38 100 GLU A C 1
ATOM 775 O O . GLU A 1 100 ? -16.345 9.203 19.783 1.00 94.38 100 GLU A O 1
ATOM 780 N N . GLU A 1 101 ? -16.320 7.983 17.902 1.00 92.75 101 GLU A N 1
ATOM 781 C CA . GLU A 1 101 ? -17.137 6.897 18.456 1.00 92.75 101 GLU A CA 1
ATOM 782 C C . GLU A 1 101 ? -16.479 6.255 19.688 1.00 92.75 101 GLU A C 1
ATOM 784 O O . GLU A 1 101 ? -17.145 5.986 20.690 1.00 92.75 101 GLU A O 1
ATOM 789 N N . ALA A 1 102 ? -15.158 6.046 19.646 1.00 92.38 102 ALA A N 1
ATOM 790 C CA . ALA A 1 102 ? -14.402 5.527 20.782 1.00 92.38 102 ALA A CA 1
ATOM 791 C C . ALA A 1 102 ? -14.465 6.475 21.991 1.00 92.38 102 ALA A C 1
ATOM 793 O O . ALA A 1 102 ? -14.728 6.013 23.099 1.00 92.38 102 ALA A O 1
ATOM 794 N N . ARG A 1 103 ? -14.305 7.793 21.794 1.00 92.75 103 ARG A N 1
ATOM 795 C CA . ARG A 1 103 ? -14.452 8.784 22.877 1.00 92.75 103 ARG A CA 1
ATOM 796 C C . ARG A 1 103 ? -15.862 8.774 23.471 1.00 92.75 103 ARG A C 1
ATOM 798 O O . ARG A 1 103 ? -15.992 8.795 24.690 1.00 92.75 103 ARG A O 1
ATOM 805 N N . ARG A 1 104 ? -16.900 8.666 22.635 1.00 94.00 104 ARG A N 1
ATOM 806 C CA . ARG A 1 104 ? -18.304 8.611 23.074 1.00 94.00 104 ARG A CA 1
ATOM 807 C C . ARG A 1 104 ? -18.656 7.345 23.864 1.00 94.00 104 ARG A C 1
ATOM 809 O O . ARG A 1 104 ? -19.457 7.412 24.788 1.00 94.00 104 ARG A O 1
ATOM 816 N N . THR A 1 105 ? -18.085 6.198 23.498 1.00 92.94 105 THR A N 1
ATOM 817 C CA . THR A 1 105 ? -18.424 4.883 24.084 1.00 92.94 105 THR A CA 1
ATOM 818 C C . THR A 1 105 ? -17.451 4.405 25.168 1.00 92.94 105 THR A C 1
ATOM 820 O O . THR A 1 105 ? -17.576 3.278 25.639 1.00 92.94 105 THR A O 1
ATOM 823 N N . GLY A 1 106 ? -16.458 5.218 25.554 1.00 90.94 106 GLY A N 1
ATOM 824 C CA . GLY A 1 106 ? -15.376 4.788 26.455 1.00 90.94 106 GLY A CA 1
ATOM 825 C C . GLY A 1 106 ? -14.440 3.736 25.839 1.00 90.94 106 GLY A C 1
ATOM 826 O O . G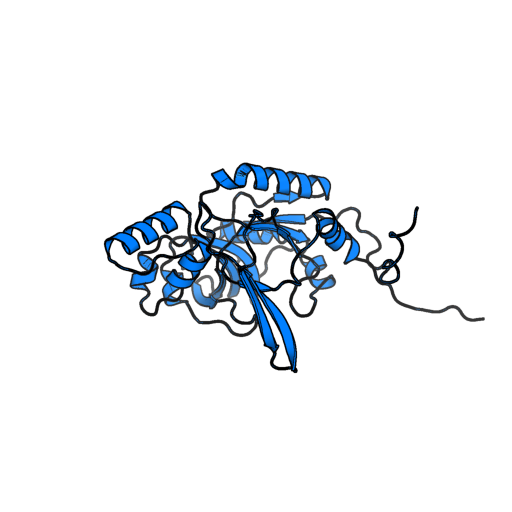LY A 1 106 ? -13.723 3.036 26.551 1.00 90.94 106 GLY A O 1
ATOM 827 N N . GLY A 1 107 ? -14.460 3.596 24.512 1.00 88.56 107 GLY A N 1
ATOM 828 C CA . GLY A 1 107 ? -13.652 2.649 23.757 1.00 88.56 107 GLY A CA 1
ATOM 829 C C . GLY A 1 107 ? -12.201 3.096 23.552 1.00 88.56 107 GLY A C 1
ATOM 830 O O . GLY A 1 107 ? -11.793 4.219 23.847 1.00 88.56 107 GLY A O 1
ATOM 831 N N . LYS A 1 108 ? -11.392 2.199 22.976 1.00 88.00 108 LYS A N 1
ATOM 832 C CA . LYS A 1 108 ? -9.982 2.472 22.673 1.00 88.00 108 LYS A CA 1
ATOM 833 C C . LYS A 1 108 ? -9.835 3.507 21.551 1.00 88.00 108 LYS A C 1
ATOM 835 O O . LYS A 1 108 ? -10.062 3.195 20.383 1.00 88.00 108 LYS A O 1
ATOM 840 N N . VAL A 1 109 ? -9.360 4.696 21.912 1.00 89.06 109 VAL A N 1
ATOM 841 C CA . VAL A 1 109 ? -8.886 5.725 20.975 1.00 89.06 109 VAL A CA 1
ATOM 842 C C . VAL A 1 109 ? -7.536 5.295 20.387 1.00 89.06 109 VAL A C 1
ATOM 844 O O . VAL A 1 109 ? -6.652 4.814 21.102 1.00 89.06 109 VAL A O 1
ATOM 847 N N . PHE A 1 110 ? -7.366 5.450 19.077 1.00 89.38 110 PHE A N 1
ATOM 848 C CA . PHE A 1 110 ? -6.113 5.166 18.380 1.00 89.38 110 PHE A CA 1
ATOM 849 C C . PHE A 1 110 ? -5.261 6.424 18.256 1.00 89.38 110 PHE A C 1
ATOM 851 O O . PHE A 1 110 ? -5.790 7.500 17.993 1.00 89.38 110 PHE A O 1
ATOM 858 N N . ALA A 1 111 ? -3.939 6.267 18.379 1.00 86.12 111 ALA A N 1
ATOM 859 C CA . ALA A 1 111 ? -3.003 7.362 18.145 1.00 86.12 111 ALA A CA 1
ATOM 860 C C . ALA A 1 111 ? -3.113 7.873 16.702 1.00 86.12 111 ALA A C 1
ATOM 862 O O . ALA A 1 111 ? -3.525 8.996 16.509 1.00 86.12 111 ALA A O 1
ATOM 863 N N . ASN A 1 112 ? -2.844 7.043 15.693 1.00 89.00 112 ASN A N 1
ATOM 864 C CA . ASN A 1 112 ? -2.770 7.465 14.288 1.00 89.00 112 ASN A CA 1
ATOM 865 C C . ASN A 1 112 ? -3.558 6.521 13.349 1.00 89.00 112 ASN A C 1
ATOM 867 O O . ASN A 1 112 ? -3.880 5.392 13.756 1.00 89.00 112 ASN A O 1
ATOM 871 N N . PRO A 1 113 ? -3.844 6.937 12.095 1.00 92.38 113 PRO A N 1
ATOM 872 C CA . PRO A 1 113 ? -4.538 6.119 11.099 1.00 92.38 113 PRO A CA 1
ATOM 873 C C . PRO A 1 113 ? -3.890 4.755 10.854 1.00 92.38 113 PRO A C 1
ATOM 875 O O . PRO A 1 113 ? -4.605 3.759 10.761 1.00 92.38 113 PRO A O 1
ATOM 878 N N . ARG A 1 114 ? -2.553 4.668 10.848 1.00 93.44 114 ARG A N 1
ATOM 879 C CA . ARG A 1 114 ? -1.809 3.408 10.686 1.00 93.44 114 ARG A CA 1
ATOM 880 C C . ARG A 1 114 ? -2.151 2.374 11.769 1.00 93.44 114 ARG A C 1
ATOM 882 O O . ARG A 1 114 ? -2.487 1.226 11.474 1.00 93.44 114 ARG A O 1
ATOM 889 N N . ASN A 1 115 ? -2.105 2.787 13.036 1.00 92.12 115 ASN A N 1
ATOM 890 C CA . ASN A 1 115 ? -2.442 1.950 14.189 1.00 92.12 115 ASN A CA 1
ATOM 891 C C . ASN A 1 115 ? -3.936 1.599 14.215 1.00 92.12 115 ASN A C 1
ATOM 893 O O . ASN A 1 115 ? -4.301 0.483 14.592 1.00 92.12 11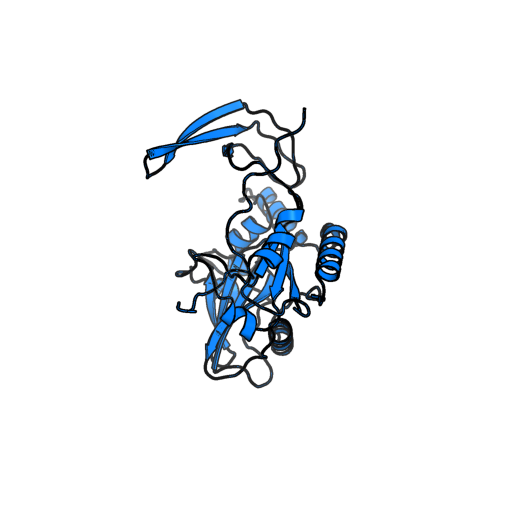5 ASN A O 1
ATOM 897 N N . ALA A 1 116 ? -4.796 2.530 13.797 1.00 94.19 116 ALA A N 1
ATOM 898 C CA . ALA A 1 116 ? -6.224 2.287 13.642 1.00 94.19 116 ALA A CA 1
ATOM 899 C C . ALA A 1 116 ? -6.524 1.286 12.517 1.00 94.19 116 ALA A C 1
ATOM 901 O O . ALA A 1 116 ? -7.370 0.415 12.713 1.00 94.19 116 ALA A O 1
ATOM 902 N N . ALA A 1 117 ? -5.812 1.343 11.388 1.00 96.44 117 ALA A N 1
ATOM 903 C CA . ALA A 1 117 ? -5.919 0.381 10.295 1.00 96.44 117 ALA A CA 1
ATOM 904 C C . ALA A 1 117 ? -5.477 -1.019 10.745 1.00 96.44 117 ALA A C 1
ATOM 906 O O . ALA A 1 117 ? -6.257 -1.966 10.659 1.00 96.44 117 ALA A O 1
ATOM 907 N N . ALA A 1 118 ? -4.279 -1.136 11.329 1.00 95.00 118 ALA A N 1
ATOM 908 C CA . ALA A 1 118 ? -3.753 -2.406 11.828 1.00 95.00 118 ALA A CA 1
ATOM 909 C C . ALA A 1 118 ? -4.647 -3.032 12.915 1.00 95.00 118 ALA A C 1
ATOM 911 O O . ALA A 1 118 ? -4.923 -4.230 12.876 1.00 95.00 118 ALA A O 1
ATOM 912 N N . GLY A 1 119 ? -5.147 -2.226 13.860 1.00 94.06 119 GLY A N 1
ATOM 913 C CA . GLY A 1 119 ? -6.089 -2.686 14.881 1.00 94.06 119 GLY A CA 1
ATOM 914 C C . GLY A 1 119 ? -7.468 -3.047 14.321 1.00 94.06 119 GLY A C 1
ATOM 915 O O . GLY A 1 119 ? -8.099 -3.972 14.819 1.00 94.06 119 GLY A O 1
ATOM 916 N N . SER A 1 120 ? -7.929 -2.354 13.276 1.00 95.50 120 SER A N 1
ATOM 917 C CA . SER A 1 120 ? -9.202 -2.647 12.605 1.00 95.50 120 SER A CA 1
ATOM 918 C C . SER A 1 120 ? -9.143 -3.914 11.753 1.00 95.50 120 SER A C 1
ATOM 920 O O . SER A 1 120 ? -10.153 -4.593 11.654 1.00 95.50 120 SER A O 1
ATOM 922 N N . LEU A 1 121 ? -7.990 -4.239 11.158 1.00 96.69 121 LEU A N 1
ATOM 923 C CA . LEU A 1 121 ? -7.820 -5.399 10.274 1.00 96.69 121 LEU A CA 1
ATOM 924 C C . LEU A 1 121 ? -7.560 -6.715 11.025 1.00 96.69 121 LEU A C 1
ATOM 926 O O . LEU A 1 121 ? -7.811 -7.792 10.491 1.00 96.69 121 LEU A O 1
ATOM 930 N N . ARG A 1 122 ? -7.053 -6.638 12.260 1.00 95.25 122 ARG A N 1
ATOM 931 C CA . ARG A 1 122 ? -6.680 -7.790 13.102 1.00 95.25 122 ARG A CA 1
ATOM 932 C C . ARG A 1 122 ? -7.745 -8.081 14.168 1.00 95.25 122 ARG A C 1
ATOM 934 O O . ARG A 1 122 ? -7.437 -8.257 15.343 1.00 95.25 122 ARG A O 1
ATOM 941 N N . GLN A 1 123 ? -9.014 -8.060 13.761 1.00 96.19 123 GLN A N 1
ATOM 942 C CA . GLN A 1 123 ? -10.156 -8.416 14.609 1.00 96.19 123 GLN A CA 1
ATOM 943 C C . GLN A 1 123 ? -10.461 -9.914 14.502 1.00 96.19 123 GLN A C 1
ATOM 945 O O . GLN A 1 123 ? -10.335 -10.491 13.425 1.00 96.19 123 GLN A O 1
ATOM 950 N N . LEU A 1 124 ? -10.900 -10.531 15.603 1.00 94.81 124 LEU A N 1
ATOM 951 C CA . LEU A 1 124 ? -11.388 -11.918 15.594 1.00 94.81 124 LEU A CA 1
ATOM 952 C C . LEU A 1 124 ? -12.759 -12.032 14.906 1.00 94.81 124 LEU A C 1
ATOM 954 O O . LEU A 1 124 ? -13.030 -13.013 14.223 1.00 94.81 124 LEU A O 1
ATOM 958 N N . ASP A 1 125 ? -13.614 -11.017 15.067 1.00 96.62 125 ASP A N 1
ATOM 959 C CA . ASP A 1 125 ? -14.913 -10.932 14.398 1.00 96.62 125 ASP A CA 1
ATOM 960 C C . ASP A 1 125 ? -14.831 -9.982 13.185 1.00 96.62 125 ASP A C 1
ATOM 962 O O . ASP A 1 125 ? -14.718 -8.761 13.371 1.00 96.62 125 ASP A O 1
ATOM 966 N N . PRO A 1 126 ? -14.945 -10.485 11.939 1.00 97.25 126 PRO A N 1
ATOM 967 C CA . PRO A 1 126 ? -14.879 -9.651 10.739 1.00 97.25 126 PRO A CA 1
ATOM 968 C C . PRO A 1 126 ? -16.025 -8.642 10.633 1.00 97.25 126 PRO A C 1
ATOM 970 O O . PRO A 1 126 ? -15.888 -7.630 9.946 1.00 97.25 126 PRO A O 1
ATOM 973 N N . ARG A 1 127 ? -17.133 -8.827 11.365 1.00 97.38 127 ARG A N 1
ATOM 974 C CA . ARG A 1 127 ? -18.224 -7.838 11.443 1.00 97.38 127 ARG A CA 1
ATOM 975 C C . ARG A 1 127 ? -17.791 -6.552 12.154 1.00 97.38 127 ARG A C 1
ATOM 977 O O . ARG A 1 127 ? -18.453 -5.526 11.997 1.00 97.38 127 ARG A O 1
ATOM 984 N N . ILE A 1 128 ? -16.696 -6.583 12.922 1.00 95.50 128 ILE A N 1
ATOM 985 C CA . ILE A 1 128 ? -16.064 -5.379 13.473 1.00 95.50 128 ILE A CA 1
ATOM 986 C C . ILE A 1 128 ? -15.275 -4.673 12.367 1.00 95.50 128 ILE A C 1
ATOM 988 O O . ILE A 1 128 ? -15.492 -3.480 12.158 1.00 95.50 128 ILE A O 1
ATOM 992 N N . THR A 1 129 ? -14.440 -5.403 11.616 1.00 97.44 129 THR A N 1
ATOM 993 C CA . THR A 1 129 ? -13.683 -4.886 10.458 1.00 97.44 129 THR A CA 1
ATOM 994 C C . THR A 1 129 ? -14.607 -4.242 9.421 1.00 97.44 129 THR A C 1
ATOM 996 O O . THR A 1 129 ? -14.361 -3.113 9.009 1.00 97.44 129 THR A O 1
ATOM 999 N N . ALA A 1 130 ? -15.734 -4.884 9.094 1.00 97.12 130 ALA A N 1
ATOM 1000 C CA . ALA A 1 130 ? -16.723 -4.397 8.126 1.00 97.12 130 ALA A CA 1
ATOM 1001 C C . ALA A 1 130 ? -17.347 -3.027 8.471 1.00 97.12 130 ALA A C 1
ATOM 1003 O O . ALA A 1 130 ? -17.880 -2.348 7.592 1.00 97.12 130 ALA A O 1
ATOM 1004 N N . LYS A 1 131 ? -17.298 -2.607 9.745 1.00 95.31 131 LYS A N 1
ATOM 1005 C CA . LYS A 1 131 ? -17.767 -1.285 10.205 1.00 95.31 131 LYS A CA 1
ATOM 1006 C C . LYS A 1 131 ? -16.692 -0.197 10.088 1.00 95.31 131 LYS A C 1
ATOM 1008 O O . LYS A 1 131 ? -16.984 0.975 10.322 1.00 95.31 131 LYS A O 1
ATOM 1013 N N . ARG A 1 132 ? -15.447 -0.565 9.774 1.00 95.75 132 ARG A N 1
ATOM 1014 C CA . ARG A 1 132 ? -14.301 0.342 9.648 1.00 95.75 132 ARG A CA 1
ATOM 1015 C C . ARG A 1 132 ? -14.105 0.668 8.161 1.00 95.75 132 ARG A C 1
ATOM 1017 O O . ARG A 1 132 ? -14.042 -0.260 7.360 1.00 95.75 132 ARG A O 1
ATOM 1024 N N . PRO A 1 133 ? -13.999 1.948 7.758 1.00 96.62 133 PRO A N 1
ATOM 1025 C CA . PRO A 1 133 ? -13.841 2.334 6.355 1.00 96.62 133 PRO A CA 1
ATOM 1026 C C . PRO A 1 133 ? -12.387 2.140 5.891 1.00 96.62 133 PRO A C 1
ATOM 1028 O O . PRO A 1 133 ? -11.710 3.087 5.498 1.00 96.62 133 PRO A O 1
ATOM 1031 N N . LEU A 1 134 ? -11.893 0.905 5.989 1.00 98.31 134 LEU A N 1
ATOM 1032 C CA . LEU A 1 134 ? -10.605 0.508 5.435 1.00 98.31 134 LEU A CA 1
ATOM 1033 C C . LEU A 1 134 ? -10.653 0.566 3.907 1.00 98.31 134 LEU A C 1
ATOM 1035 O O . LEU A 1 134 ? -11.684 0.296 3.286 1.00 98.31 134 LEU A O 1
ATOM 1039 N N . THR A 1 135 ? -9.510 0.876 3.313 1.00 98.38 135 THR A N 1
ATOM 1040 C CA . THR A 1 135 ? -9.295 0.836 1.868 1.00 98.38 135 THR A CA 1
ATOM 1041 C C . THR A 1 135 ? -7.927 0.221 1.562 1.00 98.38 135 THR A C 1
ATOM 1043 O O . THR A 1 135 ? -7.170 -0.120 2.475 1.00 98.38 135 THR A O 1
ATOM 1046 N N . PHE A 1 136 ? -7.631 0.026 0.282 1.00 98.69 136 PHE A N 1
ATOM 1047 C CA . PHE A 1 136 ? -6.466 -0.706 -0.199 1.00 98.69 136 PHE A CA 1
ATOM 1048 C C . PHE A 1 136 ? -5.922 -0.074 -1.479 1.00 98.69 136 PHE A C 1
ATOM 1050 O O . PHE A 1 136 ? -6.696 0.415 -2.300 1.00 98.69 136 PHE A O 1
ATOM 1057 N N . PHE A 1 137 ? -4.606 -0.134 -1.670 1.00 98.81 137 PHE A N 1
ATOM 1058 C CA . PHE A 1 137 ? -3.968 0.097 -2.967 1.00 98.81 137 PHE A CA 1
ATOM 1059 C C . PHE A 1 137 ? -2.878 -0.948 -3.208 1.00 98.81 137 PHE A C 1
ATOM 1061 O O . PHE A 1 137 ? -2.068 -1.229 -2.322 1.00 98.81 137 PHE A O 1
ATOM 1068 N N . CYS A 1 138 ? -2.837 -1.483 -4.427 1.00 98.00 138 CYS A N 1
ATOM 1069 C CA . CYS A 1 138 ? -1.804 -2.414 -4.871 1.00 98.00 138 CYS A CA 1
ATOM 1070 C C . CYS A 1 138 ? -0.502 -1.670 -5.191 1.00 98.00 138 CYS A C 1
ATOM 1072 O O . CYS A 1 138 ? -0.536 -0.575 -5.752 1.00 98.00 138 CYS A O 1
ATOM 1074 N N . TYR A 1 139 ? 0.637 -2.296 -4.892 1.00 97.62 139 TYR A N 1
ATOM 1075 C CA . TYR A 1 139 ? 1.969 -1.764 -5.205 1.00 97.62 139 TYR A CA 1
ATOM 1076 C C . TYR A 1 139 ? 2.955 -2.821 -5.727 1.00 97.62 139 TYR A C 1
ATOM 1078 O O . TYR A 1 139 ? 4.122 -2.497 -5.963 1.00 97.62 139 TYR A O 1
ATOM 1086 N N . GLY A 1 140 ? 2.569 -4.094 -5.858 1.00 96.44 140 GLY A N 1
ATOM 1087 C CA . GLY A 1 140 ? 3.493 -5.138 -6.306 1.00 96.44 140 GLY A CA 1
ATOM 1088 C C . GLY A 1 140 ? 2.889 -6.534 -6.397 1.00 96.44 140 GLY A C 1
ATOM 1089 O O . GLY A 1 140 ? 1.707 -6.742 -6.128 1.00 96.44 140 GLY A O 1
ATOM 1090 N N . VAL A 1 141 ? 3.742 -7.486 -6.767 1.00 97.19 141 VAL A N 1
ATOM 1091 C CA . VAL A 1 141 ? 3.412 -8.902 -6.980 1.00 97.19 141 VAL A CA 1
ATOM 1092 C C . VAL A 1 141 ? 4.294 -9.762 -6.072 1.00 97.19 141 VAL A C 1
ATOM 1094 O O . VAL A 1 141 ? 5.412 -9.357 -5.737 1.00 97.19 141 VAL A O 1
ATOM 1097 N N . GLY A 1 142 ? 3.797 -10.923 -5.659 1.00 95.00 142 GLY A N 1
ATOM 1098 C CA . GLY A 1 142 ? 4.605 -12.010 -5.107 1.00 95.00 142 GLY A CA 1
ATOM 1099 C C . GLY A 1 142 ? 4.599 -13.216 -6.049 1.00 95.00 142 GLY A C 1
ATOM 1100 O O . GLY A 1 142 ? 5.115 -13.105 -7.159 1.00 95.00 142 GLY A O 1
ATOM 1101 N N . VAL A 1 143 ? 4.015 -14.340 -5.623 1.00 95.81 143 VAL A N 1
ATOM 1102 C CA . VAL A 1 143 ? 3.765 -15.518 -6.481 1.00 95.81 143 VAL A CA 1
ATOM 1103 C C . VAL A 1 143 ? 3.005 -15.142 -7.766 1.00 95.81 143 VAL A C 1
ATOM 1105 O O . VAL A 1 143 ? 2.033 -14.384 -7.733 1.00 95.81 143 VAL A O 1
ATOM 1108 N N . LEU A 1 144 ? 3.445 -15.713 -8.890 1.00 97.56 144 LEU A N 1
ATOM 1109 C CA . LEU A 1 144 ? 2.815 -15.639 -10.207 1.00 97.56 144 LEU A CA 1
ATOM 1110 C C . LEU A 1 144 ? 2.997 -16.998 -10.898 1.00 97.56 144 LEU A C 1
ATOM 1112 O O . LEU A 1 144 ? 4.124 -17.370 -11.215 1.00 97.56 144 LEU A O 1
ATOM 1116 N N . GLU A 1 145 ? 1.909 -17.733 -11.121 1.00 98.00 145 GLU A N 1
ATOM 1117 C CA . GLU A 1 145 ? 1.926 -19.063 -11.747 1.00 98.00 145 GLU A CA 1
ATOM 1118 C C . GLU A 1 145 ? 0.758 -19.203 -12.740 1.00 98.00 145 GLU A C 1
ATOM 1120 O O . GLU A 1 145 ? -0.331 -18.667 -12.518 1.00 98.00 145 GLU A O 1
ATOM 1125 N N . GLY A 1 146 ? 0.975 -19.937 -13.838 1.00 95.38 146 GLY A N 1
ATOM 1126 C CA . GLY A 1 146 ? -0.066 -20.250 -14.828 1.00 95.38 146 GLY A CA 1
ATOM 1127 C C . GLY A 1 146 ? -0.648 -19.028 -15.550 1.00 95.38 146 GLY A C 1
ATOM 1128 O O . GLY A 1 146 ? -1.859 -18.940 -15.732 1.00 95.38 146 GLY A O 1
ATOM 1129 N N . GLY A 1 147 ? 0.197 -18.065 -15.917 1.00 94.50 147 GLY A N 1
ATOM 1130 C CA . GLY A 1 147 ? -0.164 -16.878 -16.693 1.00 94.50 147 GLY A CA 1
ATOM 1131 C C . GLY A 1 147 ? 0.997 -15.891 -16.777 1.00 94.50 147 GLY A C 1
ATOM 1132 O O . GLY A 1 147 ? 2.010 -16.059 -16.097 1.00 94.50 147 GLY A O 1
ATOM 1133 N N . GLU A 1 148 ? 0.847 -14.852 -17.595 1.00 95.06 148 GLU A N 1
ATOM 1134 C CA . GLU A 1 148 ? 1.879 -13.835 -17.808 1.00 95.06 148 GLU A CA 1
ATOM 1135 C C . GLU A 1 148 ? 1.459 -12.466 -17.261 1.00 95.06 148 GLU A C 1
ATOM 1137 O O . GLU A 1 148 ? 0.278 -12.134 -17.153 1.00 95.06 148 GLU A O 1
ATOM 1142 N N . LEU A 1 149 ? 2.455 -11.651 -16.918 1.00 97.00 149 LEU A N 1
ATOM 1143 C CA . LEU A 1 149 ? 2.285 -10.257 -16.525 1.00 97.00 149 LEU A CA 1
ATOM 1144 C C . LEU A 1 149 ? 3.289 -9.383 -17.286 1.00 97.00 149 LEU A C 1
ATOM 1146 O O . LEU A 1 149 ? 4.422 -9.827 -17.485 1.00 97.00 149 LEU A O 1
ATOM 1150 N N . PRO A 1 150 ? 2.939 -8.125 -17.626 1.00 97.62 150 PRO A N 1
ATOM 1151 C CA . PRO A 1 150 ? 3.830 -7.211 -18.337 1.00 97.62 150 PRO A CA 1
ATOM 1152 C C . PRO A 1 150 ? 5.246 -7.115 -17.748 1.00 97.62 150 PRO A C 1
ATOM 1154 O O . PRO A 1 150 ? 5.446 -7.198 -16.533 1.00 97.62 150 PRO A O 1
ATOM 1157 N N . ALA A 1 151 ? 6.234 -6.886 -18.615 1.00 96.50 151 ALA A N 1
ATOM 1158 C CA . ALA A 1 151 ? 7.651 -6.807 -18.245 1.00 96.50 151 ALA A CA 1
ATOM 1159 C C . ALA A 1 151 ? 8.053 -5.507 -17.512 1.00 96.50 151 ALA A C 1
ATOM 1161 O O . ALA A 1 151 ? 9.195 -5.393 -17.060 1.00 96.50 151 ALA A O 1
ATOM 1162 N N . SER A 1 152 ? 7.134 -4.543 -17.364 1.00 97.81 152 SER A N 1
ATOM 1163 C CA . SER A 1 152 ? 7.333 -3.343 -16.543 1.00 97.81 152 SER A CA 1
ATOM 1164 C C . SER A 1 152 ? 6.355 -3.267 -15.370 1.00 97.81 152 SER A C 1
ATOM 1166 O O . SER A 1 152 ? 5.210 -3.723 -15.440 1.00 97.81 152 SER A O 1
ATOM 1168 N N . HIS A 1 153 ? 6.821 -2.703 -14.261 1.00 98.31 153 HIS A N 1
ATOM 1169 C CA . HIS A 1 153 ? 6.092 -2.641 -13.000 1.00 98.31 153 HIS A CA 1
ATOM 1170 C C . HIS A 1 153 ? 4.890 -1.694 -13.099 1.00 98.31 153 HIS A C 1
ATOM 1172 O O . HIS A 1 153 ? 3.784 -2.048 -12.691 1.00 98.31 153 HIS A O 1
ATOM 1178 N N . SER A 1 154 ? 5.068 -0.548 -13.753 1.00 98.31 154 SER A N 1
ATOM 1179 C CA . SER A 1 154 ? 3.993 0.369 -14.134 1.00 98.31 154 SER A CA 1
ATOM 1180 C C . SER A 1 154 ? 2.892 -0.317 -14.953 1.00 98.31 154 SER A C 1
ATOM 1182 O O . SER A 1 154 ? 1.711 -0.155 -14.642 1.00 98.31 154 SER A O 1
ATOM 1184 N N . ALA A 1 155 ? 3.247 -1.145 -15.942 1.00 98.31 155 ALA A N 1
ATOM 1185 C CA . ALA A 1 155 ? 2.275 -1.880 -16.749 1.00 98.31 155 ALA A CA 1
ATOM 1186 C C . ALA A 1 155 ? 1.569 -2.989 -15.948 1.00 98.31 155 ALA A C 1
ATOM 1188 O O . ALA A 1 155 ? 0.369 -3.189 -16.127 1.00 98.31 155 ALA A O 1
ATOM 1189 N N . ARG A 1 156 ? 2.251 -3.649 -14.996 1.00 98.50 156 ARG A N 1
ATOM 1190 C CA . ARG A 1 156 ? 1.599 -4.566 -14.037 1.00 98.50 156 ARG A CA 1
ATOM 1191 C C . ARG A 1 156 ? 0.561 -3.849 -13.173 1.00 98.50 156 ARG A C 1
ATOM 1193 O O . ARG A 1 156 ? -0.525 -4.384 -12.968 1.00 98.50 156 ARG A O 1
ATOM 1200 N N . LEU A 1 157 ? 0.845 -2.625 -12.723 1.00 98.50 157 LEU A N 1
ATOM 1201 C CA . LEU A 1 157 ? -0.136 -1.806 -12.004 1.00 98.50 157 LEU A CA 1
ATOM 1202 C C . LEU A 1 157 ? -1.333 -1.416 -12.895 1.00 98.50 157 LEU A C 1
ATOM 1204 O O . LEU A 1 157 ? -2.469 -1.456 -12.427 1.00 98.50 157 LEU A O 1
ATOM 1208 N N . GLN A 1 158 ? -1.131 -1.115 -14.182 1.00 98.19 158 GLN A N 1
ATOM 1209 C CA . GLN A 1 158 ? -2.262 -0.885 -15.098 1.00 98.19 158 GLN A CA 1
ATOM 1210 C C . GLN A 1 158 ? -3.076 -2.163 -15.362 1.00 98.19 158 GLN A C 1
ATOM 1212 O O . GLN A 1 158 ? -4.304 -2.097 -15.393 1.00 98.19 158 GLN A O 1
ATOM 1217 N N . GLN A 1 159 ? -2.430 -3.331 -15.457 1.00 98.25 159 GLN A N 1
ATOM 1218 C CA . GLN A 1 159 ? -3.113 -4.627 -15.563 1.00 98.25 159 GLN A CA 1
ATOM 1219 C C . GLN A 1 159 ? -3.936 -4.950 -14.304 1.00 98.25 159 GLN A C 1
ATOM 1221 O O . GLN A 1 159 ? -5.045 -5.471 -14.384 1.00 98.25 159 GLN A O 1
ATOM 1226 N N . PHE A 1 160 ? -3.442 -4.586 -13.120 1.00 98.50 160 PHE A N 1
ATOM 1227 C CA . PHE A 1 160 ? -4.228 -4.681 -11.890 1.00 98.50 160 PHE A CA 1
ATOM 1228 C C . PHE A 1 160 ? -5.457 -3.761 -11.941 1.00 98.50 160 PHE A C 1
ATOM 1230 O O . PHE A 1 160 ? -6.562 -4.202 -11.615 1.00 98.50 160 PHE A O 1
ATOM 1237 N N . LYS A 1 161 ? -5.300 -2.517 -12.419 1.00 97.94 161 LYS A N 1
ATOM 1238 C CA . LYS A 1 161 ? -6.418 -1.576 -12.591 1.00 97.94 161 LYS A CA 1
ATOM 1239 C C . LYS A 1 161 ? -7.469 -2.103 -13.581 1.00 97.94 161 LYS A C 1
ATOM 1241 O O . LYS A 1 161 ? -8.658 -2.000 -13.284 1.00 97.94 161 LYS A O 1
ATOM 1246 N N . SER A 1 162 ? -7.067 -2.716 -14.701 1.00 98.06 162 SER A N 1
ATOM 1247 C CA . SER A 1 162 ? -8.010 -3.321 -15.661 1.00 98.06 162 SER A CA 1
ATOM 1248 C C . SER A 1 162 ? -8.738 -4.545 -15.089 1.00 98.06 162 SER A C 1
ATOM 1250 O O . SER A 1 162 ? -9.926 -4.718 -15.356 1.00 98.06 162 SER A O 1
ATOM 1252 N N . TRP A 1 163 ? -8.089 -5.323 -14.215 1.00 98.50 163 TRP A N 1
ATOM 1253 C CA . TRP A 1 163 ? -8.728 -6.423 -13.478 1.00 98.50 163 TRP A CA 1
ATOM 1254 C C . TRP A 1 163 ? -9.657 -5.989 -12.329 1.00 98.50 163 TRP A C 1
ATOM 1256 O O . TRP A 1 163 ? -10.297 -6.838 -11.697 1.00 98.50 163 TRP A O 1
ATOM 1266 N N . GLY A 1 164 ? -9.770 -4.682 -12.067 1.00 98.31 164 GLY A N 1
ATOM 1267 C CA . GLY A 1 164 ? -10.628 -4.104 -11.030 1.00 98.31 164 GLY A CA 1
ATOM 1268 C C . GLY A 1 164 ? -9.979 -3.989 -9.647 1.00 98.31 164 GLY A C 1
ATOM 1269 O O . GLY A 1 164 ? -10.684 -3.739 -8.669 1.00 98.31 164 GLY A O 1
ATOM 1270 N N . LEU A 1 165 ? -8.659 -4.168 -9.543 1.00 98.62 165 LEU A N 1
ATOM 1271 C CA . LEU A 1 165 ? -7.912 -3.906 -8.313 1.00 98.62 165 LEU A CA 1
ATOM 1272 C C . LEU A 1 165 ? -7.644 -2.398 -8.149 1.00 98.62 165 LEU A C 1
ATOM 1274 O O . LEU A 1 165 ? -7.374 -1.702 -9.131 1.00 98.62 165 LEU A O 1
ATOM 1278 N N . PRO A 1 166 ? -7.657 -1.871 -6.913 1.00 98.38 166 PRO A N 1
ATOM 1279 C CA . PRO A 1 166 ? -7.415 -0.459 -6.673 1.00 98.38 166 PRO A CA 1
ATOM 1280 C C . PRO A 1 166 ? -5.920 -0.150 -6.803 1.00 98.38 166 PRO A C 1
ATOM 1282 O O . PRO A 1 166 ? -5.069 -0.762 -6.150 1.00 98.38 166 PRO A O 1
ATOM 1285 N N . VAL A 1 167 ? -5.604 0.853 -7.616 1.00 98.38 167 VAL A N 1
ATOM 1286 C CA . VAL A 1 167 ? -4.251 1.378 -7.842 1.00 98.38 167 VAL A CA 1
ATOM 1287 C C . VAL A 1 167 ? -4.309 2.897 -7.732 1.00 98.38 167 VAL A C 1
ATOM 1289 O O . VAL A 1 167 ? -5.269 3.514 -8.193 1.00 98.38 167 VAL A O 1
ATOM 1292 N N . SER A 1 168 ? -3.301 3.502 -7.100 1.00 97.69 168 SER A N 1
ATOM 1293 C CA . SER A 1 168 ? -3.256 4.954 -6.919 1.00 97.69 168 SER A CA 1
ATOM 1294 C C . SER A 1 168 ? -3.184 5.678 -8.265 1.00 97.69 168 SER A C 1
ATOM 1296 O O . SER A 1 168 ? -2.379 5.339 -9.127 1.00 97.69 168 SER A O 1
ATOM 1298 N N . GLU A 1 169 ? -3.969 6.739 -8.431 1.00 96.44 169 GLU A N 1
ATOM 1299 C CA . GLU A 1 169 ? -3.920 7.582 -9.635 1.00 96.44 169 GLU A CA 1
ATOM 1300 C C . GLU A 1 169 ? -2.670 8.474 -9.689 1.00 96.44 169 GLU A C 1
ATOM 1302 O O . GLU A 1 169 ? -2.379 9.080 -10.714 1.00 96.44 169 GLU A O 1
ATOM 1307 N N . ARG A 1 170 ? -1.897 8.521 -8.594 1.00 97.31 170 ARG A N 1
ATOM 1308 C CA . ARG A 1 170 ? -0.629 9.255 -8.488 1.00 97.31 170 ARG A CA 1
ATOM 1309 C C . ARG A 1 170 ? 0.601 8.392 -8.803 1.00 97.31 170 ARG A C 1
ATOM 1311 O O . ARG A 1 170 ? 1.714 8.824 -8.514 1.00 97.31 170 ARG A O 1
ATOM 1318 N N . VAL A 1 171 ? 0.430 7.194 -9.371 1.00 98.12 171 VAL A N 1
ATOM 1319 C CA . VAL A 1 171 ? 1.541 6.425 -9.964 1.00 98.12 171 VAL A CA 1
ATOM 1320 C C . VAL A 1 171 ? 2.085 7.211 -11.159 1.00 98.12 171 VAL A C 1
ATOM 1322 O O . VAL A 1 171 ? 1.327 7.534 -12.073 1.00 98.12 171 VAL A O 1
ATOM 1325 N N . LYS A 1 172 ? 3.385 7.522 -11.169 1.00 98.12 172 LYS A N 1
ATOM 1326 C CA . LYS A 1 172 ? 4.020 8.305 -12.239 1.00 98.12 172 LYS A CA 1
ATOM 1327 C C . LYS A 1 172 ? 5.305 7.639 -12.729 1.00 98.12 172 LYS A C 1
ATOM 1329 O O . LYS A 1 172 ? 6.142 7.244 -11.921 1.00 98.12 172 LYS A O 1
ATOM 1334 N N . LEU A 1 173 ? 5.483 7.576 -14.047 1.00 98.06 173 LEU A N 1
ATOM 1335 C CA . LEU A 1 173 ? 6.772 7.259 -14.662 1.00 98.06 173 LEU A CA 1
ATOM 1336 C C . LEU A 1 173 ? 7.667 8.502 -14.695 1.00 98.06 173 LEU A C 1
ATOM 1338 O O . LEU A 1 173 ? 7.207 9.592 -15.034 1.00 98.06 173 LEU A O 1
ATOM 1342 N N . CYS A 1 174 ? 8.931 8.324 -14.320 1.00 94.88 174 CYS A N 1
ATOM 1343 C CA . CYS A 1 174 ? 9.973 9.347 -14.379 1.00 94.88 174 CYS A CA 1
ATOM 1344 C C . CYS A 1 174 ? 11.201 8.763 -15.089 1.00 94.88 174 CYS A C 1
ATOM 1346 O O . CYS A 1 174 ? 11.650 7.673 -14.732 1.00 94.88 174 CYS A O 1
ATOM 1348 N N . HIS A 1 175 ? 11.760 9.475 -16.062 1.00 93.94 175 HIS A N 1
ATOM 1349 C CA . HIS A 1 175 ? 12.910 9.021 -16.857 1.00 93.94 175 HIS A CA 1
ATOM 1350 C C . HIS A 1 175 ? 14.240 9.628 -16.383 1.00 93.94 175 HIS A C 1
ATOM 1352 O O . HIS A 1 175 ? 15.312 9.163 -16.766 1.00 93.94 175 HIS A O 1
ATOM 1358 N N . THR A 1 176 ? 14.179 10.631 -15.503 1.00 87.50 176 THR A N 1
ATOM 1359 C CA . THR A 1 176 ? 15.340 11.334 -14.941 1.00 87.50 176 THR A CA 1
ATOM 1360 C C . THR A 1 176 ? 15.234 11.484 -13.414 1.00 87.50 176 THR A C 1
ATOM 1362 O O . THR A 1 176 ? 14.124 11.551 -12.872 1.00 87.50 176 THR A O 1
ATOM 1365 N N . PRO A 1 177 ? 16.359 11.563 -12.672 1.00 87.12 177 PRO A N 1
ATOM 1366 C CA . PRO A 1 177 ? 16.353 11.911 -11.245 1.00 87.12 177 PRO A CA 1
ATOM 1367 C C . PRO A 1 177 ? 15.654 13.247 -10.941 1.00 87.12 177 PRO A C 1
ATOM 1369 O O . PRO A 1 177 ? 15.048 13.414 -9.882 1.00 87.12 177 PRO A O 1
ATOM 1372 N N . GLU A 1 178 ? 15.706 14.191 -11.876 1.00 89.38 178 GLU A N 1
ATOM 1373 C CA . GLU A 1 178 ? 15.090 15.513 -11.796 1.00 89.38 178 GLU A CA 1
ATOM 1374 C C . GLU A 1 178 ? 13.554 15.426 -11.861 1.00 89.38 178 GLU A C 1
ATOM 1376 O O . GLU A 1 178 ? 12.860 16.080 -11.075 1.00 89.38 178 GLU A O 1
ATOM 1381 N N . GLU A 1 179 ? 12.999 14.557 -12.714 1.00 93.94 179 GLU A N 1
ATOM 1382 C CA . GLU A 1 179 ? 11.566 14.231 -12.715 1.00 93.94 179 GLU A CA 1
ATOM 1383 C C . GLU A 1 179 ? 11.130 13.543 -11.416 1.00 93.94 179 GLU A C 1
ATOM 1385 O O . GLU A 1 179 ? 10.069 13.876 -10.881 1.00 93.94 179 GLU A O 1
ATOM 1390 N N . VAL A 1 180 ? 11.958 12.642 -10.868 1.00 93.62 180 VAL A N 1
ATOM 1391 C CA . VAL A 1 180 ? 11.700 11.982 -9.574 1.00 93.62 180 VAL A CA 1
ATOM 1392 C C . VAL A 1 180 ? 11.655 13.007 -8.433 1.00 93.62 180 VAL A C 1
ATOM 1394 O O . VAL A 1 180 ? 10.751 12.963 -7.597 1.00 93.62 180 VAL A O 1
ATOM 1397 N N . LEU A 1 181 ? 12.585 13.968 -8.408 1.00 93.31 181 LEU A N 1
ATOM 1398 C CA . LEU A 1 181 ? 12.584 15.073 -7.440 1.00 93.31 181 LEU A CA 1
ATOM 1399 C C . LEU A 1 181 ? 11.381 16.011 -7.623 1.00 93.31 181 LEU A C 1
ATOM 1401 O O . LEU A 1 181 ? 10.818 16.489 -6.638 1.00 93.31 181 LEU A O 1
ATOM 1405 N N . THR A 1 182 ? 10.962 16.248 -8.865 1.00 97.00 182 THR A N 1
ATOM 1406 C CA . THR A 1 182 ? 9.763 17.040 -9.178 1.00 97.00 182 THR A CA 1
ATOM 1407 C C . THR A 1 182 ? 8.498 16.335 -8.682 1.00 97.00 182 THR A C 1
ATOM 1409 O O . THR A 1 182 ? 7.663 16.958 -8.028 1.00 97.00 182 THR A O 1
ATOM 1412 N N . TYR A 1 183 ? 8.382 15.021 -8.907 1.00 97.12 183 TYR A N 1
ATOM 1413 C CA . TYR A 1 183 ? 7.300 14.199 -8.363 1.00 97.12 183 TYR A CA 1
ATOM 1414 C C . TYR A 1 183 ? 7.281 14.219 -6.830 1.00 97.12 183 TYR A C 1
ATOM 1416 O O . TYR A 1 183 ? 6.233 14.475 -6.243 1.00 97.12 183 TYR A O 1
ATOM 1424 N N . TYR A 1 184 ? 8.435 14.017 -6.183 1.00 96.38 184 TYR A N 1
ATOM 1425 C CA . TYR A 1 184 ? 8.565 14.086 -4.724 1.00 96.38 184 TYR A CA 1
ATOM 1426 C C . TYR A 1 184 ? 8.006 15.409 -4.170 1.00 96.38 184 TYR A C 1
ATOM 1428 O O . TYR A 1 184 ? 7.169 15.383 -3.270 1.00 96.38 184 TYR A O 1
ATOM 1436 N N . ARG A 1 185 ? 8.412 16.555 -4.743 1.00 96.69 185 ARG A N 1
ATOM 1437 C CA . ARG A 1 185 ? 7.975 17.890 -4.292 1.00 96.69 185 ARG A CA 1
ATOM 1438 C C . ARG A 1 185 ? 6.475 18.106 -4.493 1.00 96.69 185 ARG A C 1
ATOM 1440 O O . ARG A 1 185 ? 5.813 18.596 -3.586 1.00 96.69 185 ARG A O 1
ATOM 1447 N N . GLN A 1 186 ? 5.929 17.682 -5.634 1.00 97.81 186 GLN A N 1
ATOM 1448 C CA . GLN A 1 186 ? 4.489 17.772 -5.894 1.00 97.81 186 GLN A CA 1
ATOM 1449 C C . GLN A 1 186 ? 3.675 16.952 -4.883 1.00 97.81 186 GLN A C 1
ATOM 1451 O O . GLN A 1 186 ? 2.629 17.397 -4.418 1.00 97.81 186 GLN A O 1
ATOM 1456 N N . VAL A 1 187 ? 4.145 15.751 -4.525 1.00 97.81 187 VAL A N 1
ATOM 1457 C CA . VAL A 1 187 ? 3.480 14.921 -3.510 1.00 97.81 187 VAL A CA 1
ATOM 1458 C C . VAL A 1 187 ? 3.649 15.514 -2.105 1.00 97.81 187 VAL A C 1
ATOM 1460 O O . VAL A 1 187 ? 2.714 15.424 -1.315 1.00 97.81 187 VAL A O 1
ATOM 1463 N N . GLU A 1 188 ? 4.786 16.143 -1.793 1.00 96.06 188 GLU A N 1
ATOM 1464 C CA . GLU A 1 188 ? 5.014 16.856 -0.525 1.00 96.06 188 GLU A CA 1
ATOM 1465 C C . GLU A 1 188 ? 4.029 18.026 -0.346 1.00 96.06 188 GLU A C 1
ATOM 1467 O O . GLU A 1 188 ? 3.404 18.142 0.708 1.00 96.06 188 GLU A O 1
ATOM 1472 N N . GLU A 1 189 ? 3.826 18.833 -1.394 1.00 96.81 189 GLU A N 1
ATOM 1473 C CA . GLU A 1 189 ? 2.876 19.955 -1.413 1.00 96.81 189 GLU A CA 1
ATOM 1474 C C . GLU A 1 189 ? 1.408 19.493 -1.364 1.00 96.81 189 GLU A C 1
ATOM 1476 O O . GLU A 1 189 ? 0.581 20.059 -0.645 1.00 96.81 189 GLU A O 1
ATOM 1481 N N . ASP A 1 190 ? 1.065 18.438 -2.108 1.00 96.62 190 ASP A N 1
ATOM 1482 C CA . ASP A 1 190 ? -0.296 17.894 -2.137 1.00 96.62 190 ASP A CA 1
ATOM 1483 C C . ASP A 1 190 ? -0.647 17.038 -0.918 1.00 96.62 190 ASP A C 1
ATOM 1485 O O . ASP A 1 190 ? -1.824 16.731 -0.723 1.00 96.62 190 ASP A O 1
ATOM 1489 N N . ARG A 1 191 ? 0.331 16.659 -0.086 1.00 94.94 191 ARG A N 1
ATOM 1490 C CA . ARG A 1 191 ? 0.154 15.751 1.059 1.00 94.94 191 ARG A CA 1
ATOM 1491 C C . ARG A 1 191 ? -1.052 16.095 1.951 1.00 94.94 191 ARG A C 1
ATOM 1493 O O . ARG A 1 191 ? -1.812 15.170 2.238 1.00 94.94 191 ARG A O 1
ATOM 1500 N N . PRO A 1 192 ? -1.314 17.363 2.343 1.00 93.88 192 PRO A N 1
ATOM 1501 C CA . PRO A 1 192 ? -2.475 17.706 3.173 1.00 93.88 192 PRO A CA 1
ATOM 1502 C C . PRO A 1 192 ? -3.829 17.521 2.466 1.00 93.88 192 PRO A C 1
ATOM 1504 O O . PRO A 1 192 ? -4.864 17.469 3.123 1.00 93.88 192 PRO A O 1
ATOM 1507 N N . LYS A 1 193 ? -3.837 17.434 1.129 1.00 96.12 193 LYS A N 1
ATOM 1508 C CA . LYS A 1 193 ? -5.037 17.362 0.279 1.00 96.12 193 LYS A CA 1
ATOM 1509 C C . LYS A 1 193 ? -5.457 15.916 -0.036 1.00 96.12 193 LYS A C 1
ATOM 1511 O O . LYS A 1 193 ? -6.501 15.710 -0.646 1.00 96.12 193 LYS A O 1
ATOM 1516 N N . LEU A 1 194 ? -4.655 14.911 0.340 1.00 95.31 194 LEU A N 1
ATOM 1517 C CA . LEU A 1 194 ? -4.885 13.504 -0.031 1.00 95.31 194 LEU A CA 1
ATOM 1518 C C . LEU A 1 194 ? -6.027 12.831 0.748 1.00 95.31 194 LEU A C 1
ATOM 1520 O O . LEU A 1 194 ? -6.613 11.868 0.259 1.00 95.31 194 LEU A O 1
ATOM 1524 N N . GLY A 1 195 ? -6.332 13.299 1.963 1.00 95.81 195 GLY A N 1
ATOM 1525 C CA . GLY A 1 195 ? -7.330 12.676 2.844 1.00 95.81 195 GLY A CA 1
ATOM 1526 C C . GLY A 1 195 ? -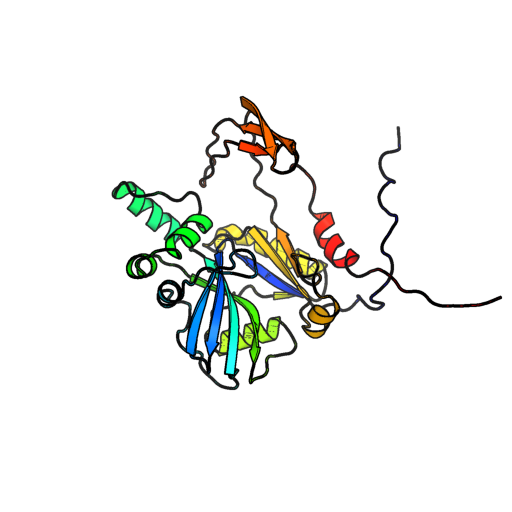6.895 11.336 3.463 1.00 95.81 195 GLY A C 1
ATOM 1527 O O . GLY A 1 195 ? -7.720 10.637 4.055 1.00 95.81 195 GLY A O 1
ATOM 1528 N N . PHE A 1 196 ? -5.619 10.962 3.340 1.00 96.12 196 PHE A N 1
ATOM 1529 C CA . PHE A 1 196 ? -5.002 9.794 3.972 1.00 96.12 196 PHE A CA 1
ATOM 1530 C C . PHE A 1 196 ? -3.500 10.015 4.190 1.00 96.12 196 PHE A C 1
ATOM 1532 O O . PHE A 1 196 ? -2.864 10.784 3.467 1.00 96.12 196 PHE A O 1
ATOM 1539 N N . ASP A 1 197 ? -2.929 9.305 5.165 1.00 93.69 197 ASP A N 1
ATOM 1540 C CA . ASP A 1 197 ? -1.525 9.465 5.538 1.00 93.69 197 ASP A CA 1
ATOM 1541 C C . ASP A 1 197 ? -0.560 8.760 4.574 1.00 93.69 197 ASP A C 1
ATOM 1543 O O . ASP A 1 197 ? -0.715 7.591 4.203 1.00 93.69 197 ASP A O 1
ATOM 1547 N N . ILE A 1 198 ? 0.504 9.487 4.235 1.00 96.00 198 ILE A N 1
ATOM 1548 C CA . ILE A 1 198 ? 1.702 8.994 3.552 1.00 96.00 198 ILE A CA 1
ATOM 1549 C C . ILE A 1 198 ? 2.947 9.481 4.307 1.00 96.00 198 ILE A C 1
ATOM 1551 O O . ILE A 1 198 ? 2.943 10.598 4.837 1.00 96.00 198 ILE A O 1
ATOM 1555 N N . ASP A 1 199 ? 4.019 8.684 4.356 1.00 93.44 199 ASP A N 1
ATOM 1556 C CA . ASP A 1 199 ? 5.305 9.056 4.989 1.00 93.44 199 ASP A CA 1
ATOM 1557 C C . ASP A 1 199 ? 6.432 9.334 3.974 1.00 93.44 199 ASP A C 1
ATOM 1559 O O . ASP A 1 199 ? 7.578 9.563 4.366 1.00 93.44 199 ASP A O 1
ATOM 1563 N N . GLY A 1 200 ? 6.117 9.342 2.676 1.00 95.38 200 GLY A N 1
ATOM 1564 C CA . GLY A 1 200 ? 7.056 9.627 1.593 1.00 95.38 200 GLY A CA 1
ATOM 1565 C C . GLY A 1 200 ? 6.529 9.226 0.219 1.00 95.38 200 GLY A C 1
ATOM 1566 O O . GLY A 1 200 ? 5.325 9.052 0.010 1.00 95.38 200 GLY A O 1
ATOM 1567 N N . VAL A 1 201 ? 7.470 8.973 -0.687 1.00 97.62 201 VAL A N 1
ATOM 1568 C CA . VAL A 1 201 ? 7.257 8.277 -1.963 1.00 97.62 201 VAL A CA 1
ATOM 1569 C C . VAL A 1 201 ? 8.115 7.009 -2.026 1.00 97.62 201 VAL A C 1
ATOM 1571 O O . VAL A 1 201 ? 9.129 6.886 -1.331 1.00 97.62 201 VAL A O 1
ATOM 1574 N N . VAL A 1 202 ? 7.717 6.047 -2.853 1.00 97.75 202 VAL A N 1
ATOM 1575 C CA . VAL A 1 202 ? 8.537 4.882 -3.209 1.00 97.75 202 VAL A CA 1
ATOM 1576 C C . VAL A 1 202 ? 8.974 5.036 -4.657 1.00 97.75 202 VAL A C 1
ATOM 1578 O O . VAL A 1 202 ? 8.152 5.299 -5.531 1.00 97.75 202 VAL A O 1
ATOM 1581 N N . ILE A 1 203 ? 10.269 4.873 -4.906 1.00 96.88 203 ILE A N 1
ATOM 1582 C CA . ILE A 1 203 ? 10.873 4.937 -6.238 1.00 96.88 203 ILE A CA 1
ATOM 1583 C C . ILE A 1 203 ? 11.356 3.528 -6.564 1.00 96.88 203 ILE A C 1
ATOM 1585 O O . ILE A 1 203 ? 12.119 2.960 -5.780 1.00 96.88 203 ILE A O 1
ATOM 1589 N N . LYS A 1 204 ? 10.909 2.962 -7.686 1.00 96.56 204 LYS A N 1
ATOM 1590 C CA . LYS A 1 204 ? 11.259 1.610 -8.150 1.00 96.56 204 LYS A CA 1
ATOM 1591 C C . LYS A 1 204 ? 11.821 1.693 -9.566 1.00 96.56 204 LYS A C 1
ATOM 1593 O O . LYS A 1 204 ? 11.296 2.455 -10.371 1.00 96.56 204 LYS A O 1
ATOM 1598 N N . VAL A 1 205 ? 12.837 0.900 -9.899 1.00 95.81 205 VAL A N 1
ATOM 1599 C CA . VAL A 1 205 ? 13.220 0.662 -11.305 1.00 95.81 205 VAL A CA 1
ATOM 1600 C C . VAL A 1 205 ? 12.040 -0.005 -12.015 1.00 95.81 205 VAL A C 1
ATOM 1602 O O . VAL A 1 205 ? 11.511 -0.992 -11.507 1.00 95.81 205 VAL A O 1
ATOM 1605 N N . ASP A 1 206 ? 11.602 0.526 -13.157 1.00 97.19 206 ASP A N 1
ATOM 1606 C CA . ASP A 1 206 ? 10.354 0.073 -13.786 1.00 97.19 206 ASP A CA 1
ATOM 1607 C C . ASP A 1 206 ? 10.480 -1.293 -14.487 1.00 97.19 206 ASP A C 1
ATOM 1609 O O . ASP A 1 206 ? 9.553 -2.094 -14.449 1.00 97.19 206 ASP A O 1
ATOM 1613 N N . SER A 1 207 ? 11.636 -1.603 -15.083 1.00 95.62 207 SER A N 1
ATOM 1614 C CA . SER A 1 207 ? 11.880 -2.890 -15.759 1.00 95.62 207 SER A CA 1
ATOM 1615 C C . SER A 1 207 ? 12.066 -4.040 -14.763 1.00 95.62 207 SER A C 1
ATOM 1617 O O . SER A 1 207 ? 13.010 -4.019 -13.968 1.00 95.62 207 SER A O 1
ATOM 1619 N N . LEU A 1 208 ? 11.224 -5.079 -14.845 1.00 95.31 208 LEU A N 1
ATOM 1620 C CA . LEU A 1 208 ? 11.315 -6.259 -13.971 1.00 95.31 208 LEU A CA 1
ATOM 1621 C C . LEU A 1 208 ? 12.611 -7.048 -14.194 1.00 95.31 208 LEU A C 1
ATOM 1623 O O . LEU A 1 208 ? 13.230 -7.470 -13.223 1.00 95.31 208 LEU A O 1
ATOM 1627 N N . ALA A 1 209 ? 13.083 -7.161 -15.438 1.00 94.00 209 ALA A N 1
ATOM 1628 C CA . ALA A 1 209 ? 14.353 -7.825 -15.737 1.00 94.00 209 ALA A CA 1
ATOM 1629 C C . ALA A 1 209 ? 15.541 -7.137 -15.030 1.00 94.00 209 ALA A C 1
ATOM 1631 O O . ALA A 1 209 ? 16.462 -7.801 -14.555 1.00 94.00 209 ALA A O 1
ATOM 1632 N N . LEU A 1 210 ? 15.505 -5.803 -14.892 1.00 91.50 210 LEU A N 1
ATOM 1633 C CA . LEU A 1 210 ? 16.493 -5.075 -14.090 1.00 91.50 210 LEU A CA 1
ATOM 1634 C C . LEU A 1 210 ? 16.279 -5.281 -12.583 1.00 91.50 210 LEU A C 1
ATOM 1636 O O . LEU A 1 210 ? 17.263 -5.387 -11.853 1.00 91.50 210 LEU A O 1
ATOM 1640 N N . GLN A 1 211 ? 15.032 -5.370 -12.100 1.00 93.62 211 GLN A N 1
ATOM 1641 C CA . GLN A 1 211 ? 14.758 -5.703 -10.694 1.00 93.62 211 GLN A CA 1
ATOM 1642 C C . GLN A 1 211 ? 15.331 -7.080 -10.315 1.00 93.62 211 GLN A C 1
ATOM 1644 O O . GLN A 1 211 ? 15.969 -7.207 -9.271 1.00 93.62 211 GLN A O 1
ATOM 1649 N N . GLU A 1 212 ? 15.171 -8.085 -11.177 1.00 91.44 212 GLU A N 1
ATOM 1650 C CA . GLU A 1 212 ? 15.719 -9.435 -10.995 1.00 91.44 212 GLU A CA 1
ATOM 1651 C C . GLU A 1 212 ? 17.256 -9.435 -10.993 1.00 91.44 212 GLU A C 1
ATOM 1653 O O . GLU A 1 212 ? 17.867 -9.970 -10.068 1.00 91.44 212 GLU A O 1
ATOM 1658 N N . GLN A 1 213 ? 17.890 -8.756 -11.959 1.00 89.44 213 GLN A N 1
ATOM 1659 C CA . GLN A 1 213 ? 19.354 -8.615 -12.025 1.00 89.44 213 GLN A CA 1
ATOM 1660 C C . GLN A 1 213 ? 19.953 -7.874 -10.817 1.00 89.44 213 GLN A C 1
ATOM 1662 O O . GLN A 1 213 ? 21.055 -8.198 -10.369 1.00 89.44 213 GLN A O 1
ATOM 1667 N N . LEU A 1 214 ? 19.253 -6.862 -10.296 1.00 88.50 214 LEU A N 1
ATOM 1668 C CA . LEU A 1 214 ? 19.665 -6.111 -9.106 1.00 88.50 214 LEU A CA 1
ATOM 1669 C C . LEU A 1 214 ? 19.411 -6.905 -7.816 1.00 88.50 214 LEU A C 1
ATOM 1671 O O . LEU A 1 214 ? 20.185 -6.801 -6.861 1.00 88.50 214 LEU A O 1
ATOM 1675 N N . GLY A 1 215 ? 18.337 -7.693 -7.784 1.00 90.19 215 GLY A N 1
ATOM 1676 C CA . GLY A 1 215 ? 17.973 -8.565 -6.678 1.00 90.19 215 GLY A CA 1
ATOM 1677 C C . GLY A 1 215 ? 17.793 -7.836 -5.343 1.00 90.19 215 GLY A C 1
ATOM 1678 O O . GLY A 1 215 ? 17.342 -6.687 -5.260 1.00 90.19 215 GLY A O 1
ATOM 1679 N N . PHE A 1 216 ? 18.148 -8.535 -4.266 1.00 84.31 216 PHE A N 1
ATOM 1680 C CA . PHE A 1 216 ? 17.902 -8.118 -2.889 1.00 84.31 216 PHE A CA 1
ATOM 1681 C C . PHE A 1 216 ? 19.197 -8.085 -2.062 1.00 84.31 216 PHE A C 1
ATOM 1683 O O . PHE A 1 216 ? 20.171 -8.791 -2.330 1.00 84.31 216 PHE A O 1
ATOM 1690 N N . VAL A 1 217 ? 19.204 -7.255 -1.023 1.00 85.12 217 VAL A N 1
ATOM 1691 C CA . VAL A 1 217 ? 20.000 -7.471 0.194 1.00 85.12 217 VAL A CA 1
ATOM 1692 C C . VAL A 1 217 ? 19.099 -8.103 1.258 1.00 85.12 217 VAL A C 1
ATOM 1694 O O . VAL A 1 217 ? 17.880 -8.086 1.115 1.00 85.12 217 VAL A O 1
ATOM 1697 N N . ALA A 1 218 ? 19.676 -8.625 2.344 1.00 78.50 218 ALA A N 1
ATOM 1698 C CA . ALA A 1 218 ? 19.023 -9.521 3.313 1.00 78.50 218 ALA A CA 1
ATOM 1699 C C . ALA A 1 218 ? 17.593 -9.161 3.789 1.00 78.50 218 ALA A C 1
ATOM 1701 O O . ALA A 1 218 ? 16.875 -10.050 4.236 1.00 78.50 218 ALA A O 1
ATOM 1702 N N . ARG A 1 219 ? 17.175 -7.884 3.745 1.00 78.12 219 ARG A N 1
ATOM 1703 C CA . ARG A 1 219 ? 15.809 -7.437 4.093 1.00 78.12 219 ARG A CA 1
ATOM 1704 C C . ARG A 1 219 ? 15.216 -6.361 3.166 1.00 78.12 219 ARG A C 1
ATOM 1706 O O . ARG A 1 219 ? 14.197 -5.772 3.522 1.00 78.12 219 ARG A O 1
ATOM 1713 N N . ALA A 1 220 ? 15.841 -6.056 2.025 1.00 81.50 220 ALA A N 1
ATOM 1714 C CA . ALA A 1 220 ? 15.394 -4.971 1.141 1.00 81.50 220 ALA A CA 1
ATOM 1715 C C . ALA A 1 220 ? 15.782 -5.203 -0.334 1.00 81.50 220 ALA A C 1
ATOM 1717 O O . ALA A 1 220 ? 16.857 -5.744 -0.597 1.00 81.50 220 ALA A O 1
ATOM 1718 N N . PRO A 1 221 ? 14.953 -4.782 -1.307 1.00 90.25 221 PRO A N 1
ATOM 1719 C CA . PRO A 1 221 ? 15.333 -4.770 -2.720 1.00 90.25 221 PRO A CA 1
ATOM 1720 C C . PRO A 1 221 ? 16.464 -3.767 -2.982 1.00 90.25 221 PRO A C 1
ATOM 1722 O O . PRO A 1 221 ? 16.538 -2.731 -2.324 1.00 90.25 221 PRO A O 1
ATOM 1725 N N . ARG A 1 222 ? 17.320 -4.036 -3.976 1.00 89.69 222 ARG A N 1
ATOM 1726 C CA . ARG A 1 222 ? 18.304 -3.048 -4.471 1.00 89.69 222 ARG A CA 1
ATOM 1727 C C . ARG A 1 222 ? 17.726 -2.085 -5.510 1.00 89.69 222 ARG A C 1
ATOM 1729 O O . ARG A 1 222 ? 18.307 -1.041 -5.781 1.00 89.69 222 ARG A O 1
ATOM 1736 N N . TRP A 1 223 ? 16.593 -2.456 -6.095 1.00 92.31 223 TRP A N 1
ATOM 1737 C CA . TRP A 1 223 ? 15.920 -1.766 -7.193 1.00 92.31 223 TRP A CA 1
ATOM 1738 C C . TRP A 1 223 ? 14.826 -0.787 -6.739 1.00 92.31 223 TRP A C 1
ATOM 1740 O O . TRP A 1 223 ? 14.155 -0.197 -7.586 1.00 92.31 223 TRP A O 1
ATOM 1750 N N . ALA A 1 224 ? 14.627 -0.606 -5.429 1.00 93.19 224 ALA A N 1
ATOM 1751 C CA . ALA A 1 224 ? 13.659 0.345 -4.893 1.00 93.19 224 ALA A CA 1
ATOM 1752 C C . ALA A 1 224 ? 14.137 1.033 -3.612 1.00 93.19 224 ALA A C 1
ATOM 1754 O O . ALA A 1 224 ? 14.834 0.433 -2.795 1.00 93.19 224 ALA A O 1
ATOM 1755 N N . VAL A 1 225 ? 13.690 2.273 -3.401 1.00 91.81 225 VAL A N 1
ATOM 1756 C CA . VAL A 1 225 ? 13.931 3.036 -2.169 1.00 91.81 225 VAL A CA 1
ATOM 1757 C C . VAL A 1 225 ? 12.670 3.772 -1.712 1.00 91.81 225 VAL A C 1
ATOM 1759 O O . VAL A 1 225 ? 11.856 4.222 -2.517 1.00 91.81 225 VAL A O 1
ATOM 1762 N N . ALA A 1 226 ? 12.520 3.900 -0.395 1.00 92.19 226 ALA A N 1
ATOM 1763 C CA . ALA A 1 226 ? 11.525 4.755 0.239 1.00 92.19 226 ALA A CA 1
ATOM 1764 C C . ALA A 1 226 ? 12.135 6.140 0.501 1.00 92.19 226 ALA A C 1
ATOM 1766 O O . ALA A 1 226 ? 12.917 6.295 1.441 1.00 92.19 226 ALA A O 1
ATOM 1767 N N . PHE A 1 227 ? 11.772 7.140 -0.300 1.00 91.50 227 PHE A N 1
ATOM 1768 C CA . PHE A 1 227 ? 12.194 8.522 -0.088 1.00 91.50 227 PHE A CA 1
ATOM 1769 C C . PHE A 1 227 ? 11.174 9.212 0.823 1.00 91.50 227 PHE A C 1
ATOM 1771 O O . PHE A 1 227 ? 10.085 9.596 0.396 1.00 91.50 227 PHE A O 1
ATOM 1778 N N . LYS A 1 228 ? 11.502 9.281 2.115 1.00 91.56 228 LYS A N 1
ATOM 1779 C CA . LYS A 1 228 ? 10.618 9.832 3.147 1.00 91.56 228 LYS A CA 1
ATOM 1780 C C . LYS A 1 228 ? 10.612 11.355 3.157 1.00 91.56 228 LYS A C 1
ATOM 1782 O O . LYS A 1 228 ? 11.651 11.967 2.926 1.00 91.56 228 LYS A O 1
ATOM 1787 N N . PHE A 1 229 ? 9.467 11.931 3.522 1.00 88.94 229 PHE A N 1
ATOM 1788 C CA . PHE A 1 229 ? 9.381 13.353 3.862 1.00 88.94 229 PHE A CA 1
ATOM 1789 C C . PHE A 1 229 ? 10.213 13.670 5.114 1.00 88.94 229 PHE A C 1
ATOM 1791 O O . PHE A 1 229 ? 10.429 12.769 5.939 1.00 88.94 229 PHE A O 1
ATOM 1798 N N . PRO A 1 230 ? 10.642 14.932 5.315 1.00 82.00 230 PRO A N 1
ATOM 1799 C CA . PRO A 1 230 ? 11.216 15.365 6.577 1.00 82.00 230 PRO A CA 1
ATOM 1800 C C . PRO A 1 230 ? 10.266 15.009 7.721 1.00 82.00 230 PRO A C 1
ATOM 1802 O O . PRO A 1 230 ? 9.058 15.257 7.657 1.00 82.00 230 PRO A O 1
ATOM 1805 N N . ALA A 1 231 ? 10.807 14.404 8.777 1.00 74.81 231 ALA A N 1
ATOM 1806 C CA . ALA A 1 231 ? 10.038 14.210 9.994 1.00 74.81 231 ALA A CA 1
ATOM 1807 C C . ALA A 1 231 ? 9.691 15.587 10.577 1.00 74.81 231 ALA A C 1
ATOM 1809 O O . ALA A 1 231 ? 10.535 16.480 10.592 1.00 74.81 231 ALA A O 1
ATOM 1810 N N . GLN A 1 232 ? 8.470 15.755 11.089 1.00 61.31 232 GLN A N 1
ATOM 1811 C CA . GLN A 1 232 ? 8.153 16.931 11.894 1.00 61.31 232 GLN A CA 1
ATOM 1812 C C . GLN A 1 232 ? 8.964 16.854 13.190 1.00 61.31 232 GLN A C 1
ATOM 1814 O O . GLN A 1 232 ? 8.711 16.008 14.050 1.00 61.31 232 GLN A O 1
ATOM 1819 N N . GLU A 1 233 ? 9.975 17.709 13.303 1.00 59.56 233 GLU A N 1
ATOM 1820 C CA . GLU A 1 233 ? 10.784 17.828 14.509 1.00 59.56 233 GLU A CA 1
ATOM 1821 C C . GLU A 1 233 ? 10.048 18.681 15.547 1.00 59.56 233 GLU A C 1
ATOM 1823 O O . GLU A 1 233 ? 9.373 19.653 15.216 1.00 59.56 233 GLU A O 1
ATOM 1828 N N . GLN A 1 234 ? 10.149 18.285 16.815 1.00 62.22 234 GLN A N 1
ATOM 1829 C CA . GLN A 1 234 ? 9.533 18.975 17.945 1.00 62.22 234 GLN A CA 1
ATOM 1830 C C . GLN A 1 234 ? 10.523 19.014 19.106 1.00 62.22 234 GLN A C 1
ATOM 1832 O O . GLN A 1 234 ? 11.193 18.018 19.399 1.00 62.22 234 GLN A O 1
ATOM 1837 N N . MET A 1 235 ? 10.603 20.167 19.765 1.00 68.00 235 MET A N 1
ATOM 1838 C CA . MET A 1 235 ? 11.422 20.370 20.959 1.00 68.00 235 MET A CA 1
ATOM 1839 C C . MET A 1 235 ? 10.695 19.796 22.182 1.00 68.00 235 MET A C 1
ATOM 1841 O O . MET A 1 235 ? 9.516 20.063 22.395 1.00 68.00 235 MET A O 1
ATOM 1845 N N . THR A 1 236 ? 11.398 19.015 23.000 1.00 77.12 236 THR A N 1
ATOM 1846 C CA . THR A 1 236 ? 10.913 18.537 24.303 1.00 77.12 236 THR A CA 1
ATOM 1847 C C . THR A 1 236 ? 12.100 18.310 25.237 1.00 77.12 236 THR A C 1
ATOM 1849 O O . THR A 1 236 ? 13.227 18.110 24.777 1.00 77.12 236 THR A O 1
ATOM 1852 N N . PHE A 1 237 ? 11.867 18.342 26.547 1.00 75.50 237 PHE A N 1
ATOM 1853 C CA . PHE A 1 237 ? 12.916 18.144 27.542 1.00 75.50 237 PHE A CA 1
ATOM 1854 C C . PHE A 1 237 ? 13.230 16.656 27.734 1.00 75.50 237 PHE A C 1
ATOM 1856 O O . PHE A 1 237 ? 12.330 15.822 27.855 1.00 75.50 237 PHE A O 1
ATOM 1863 N N . VAL A 1 238 ? 14.519 16.317 27.821 1.00 83.06 238 VAL A N 1
ATOM 1864 C CA . VAL A 1 238 ? 14.949 15.026 28.374 1.00 83.06 238 VAL A CA 1
ATOM 1865 C C . VAL A 1 238 ? 14.758 15.103 29.885 1.00 83.06 238 VAL A C 1
ATOM 1867 O O . VAL A 1 238 ? 15.328 15.973 30.538 1.00 83.06 238 VAL A O 1
ATOM 1870 N N . ARG A 1 239 ? 13.921 14.220 30.433 1.00 83.88 239 ARG A N 1
ATOM 1871 C CA . ARG A 1 239 ? 13.625 14.155 31.870 1.00 83.88 239 ARG A CA 1
ATOM 1872 C C . ARG A 1 239 ? 14.530 13.175 32.610 1.00 83.88 239 ARG A C 1
ATOM 1874 O O . ARG A 1 239 ? 14.802 13.406 33.779 1.00 83.88 239 ARG A O 1
ATOM 1881 N N . ASP A 1 240 ? 14.975 12.114 31.940 1.00 80.94 240 ASP A N 1
ATOM 1882 C CA . ASP A 1 240 ? 15.842 11.070 32.502 1.00 80.94 240 ASP A CA 1
ATOM 1883 C C . ASP A 1 240 ? 16.479 10.236 31.364 1.00 80.94 240 ASP A C 1
ATOM 1885 O O . ASP A 1 240 ? 16.044 10.329 30.210 1.00 80.94 240 ASP A O 1
ATOM 1889 N N . VAL A 1 241 ? 17.490 9.411 31.653 1.00 80.56 241 VAL A N 1
ATOM 1890 C CA . VAL A 1 241 ? 18.113 8.474 30.700 1.00 80.56 241 VAL A CA 1
ATOM 1891 C C . VAL A 1 241 ? 18.256 7.095 31.342 1.00 80.56 241 VAL A C 1
ATOM 1893 O O . VAL A 1 241 ? 19.082 6.883 32.224 1.00 80.56 241 VAL A O 1
ATOM 1896 N N . GLU A 1 242 ? 17.488 6.127 30.843 1.00 81.81 242 GLU A N 1
ATOM 1897 C CA . GLU A 1 242 ? 17.581 4.729 31.271 1.00 81.81 242 GLU A CA 1
ATOM 1898 C C . GLU A 1 242 ? 18.554 3.938 30.393 1.00 81.81 242 GLU A C 1
ATOM 1900 O O . GLU A 1 242 ? 18.668 4.184 29.193 1.00 81.81 242 GLU A O 1
ATOM 1905 N N . PHE A 1 243 ? 19.191 2.917 30.964 1.00 83.06 243 PHE A N 1
ATOM 1906 C CA . PHE A 1 243 ? 20.110 2.031 30.251 1.00 83.06 243 PHE A CA 1
ATOM 1907 C C . PHE A 1 243 ? 19.515 0.623 30.165 1.00 83.06 243 PHE A C 1
ATOM 1909 O O . PHE A 1 243 ? 19.328 -0.049 31.177 1.00 83.06 243 PHE A O 1
ATOM 1916 N N . GLN A 1 244 ? 19.194 0.174 28.951 1.00 76.69 244 GLN A N 1
ATOM 1917 C CA . GLN A 1 244 ? 18.600 -1.143 28.705 1.00 76.69 244 GLN A CA 1
ATOM 1918 C C . GLN A 1 244 ? 19.662 -2.133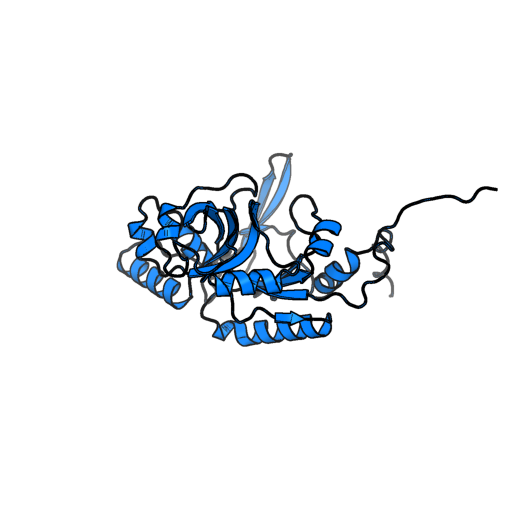 28.226 1.00 76.69 244 GLN A C 1
ATOM 1920 O O . GLN A 1 244 ? 20.338 -1.877 27.231 1.00 76.69 244 GLN A O 1
ATOM 1925 N N . VAL A 1 245 ? 19.786 -3.277 28.900 1.00 80.12 245 VAL A N 1
ATOM 1926 C CA . VAL A 1 245 ? 20.683 -4.363 28.475 1.00 80.12 245 VAL A CA 1
ATOM 1927 C C . VAL A 1 245 ? 19.967 -5.228 27.435 1.00 80.12 245 VAL A C 1
ATOM 1929 O O . VAL A 1 245 ? 18.945 -5.852 27.718 1.00 80.12 245 VAL A O 1
ATOM 1932 N N . GLY A 1 246 ? 20.485 -5.246 26.208 1.00 77.06 246 GLY A N 1
ATOM 1933 C CA . GLY A 1 246 ? 19.981 -6.091 25.127 1.00 77.06 246 GLY A CA 1
ATOM 1934 C C . GLY A 1 246 ? 20.339 -7.569 25.312 1.00 77.06 246 GLY A C 1
ATOM 1935 O O . GLY A 1 246 ? 21.237 -7.920 26.074 1.00 77.06 246 GLY A O 1
ATOM 1936 N N . ARG A 1 247 ? 19.688 -8.455 24.544 1.00 74.75 247 ARG A N 1
ATOM 1937 C CA . ARG A 1 247 ? 19.903 -9.922 24.600 1.00 74.75 247 ARG A CA 1
ATOM 1938 C C . ARG A 1 247 ? 21.352 -10.369 24.339 1.00 74.75 247 ARG A C 1
ATOM 1940 O O . ARG A 1 247 ? 21.705 -11.487 24.680 1.00 74.75 247 ARG A O 1
ATOM 1947 N N . THR A 1 248 ? 22.169 -9.513 23.729 1.00 75.44 248 THR A N 1
ATOM 1948 C CA . THR A 1 248 ? 23.598 -9.731 23.443 1.00 75.44 248 THR A CA 1
ATOM 1949 C C . THR A 1 248 ? 24.531 -9.024 24.439 1.00 75.44 248 THR A C 1
ATOM 1951 O O . THR A 1 248 ? 25.714 -8.870 24.159 1.00 75.44 248 THR A O 1
ATOM 1954 N N . GLY A 1 249 ? 24.010 -8.521 25.565 1.00 75.94 249 GLY A N 1
ATOM 1955 C CA . GLY A 1 249 ? 24.764 -7.741 26.558 1.00 75.94 249 GLY A CA 1
ATOM 1956 C C . GLY A 1 249 ? 24.962 -6.259 26.206 1.00 75.94 249 GLY A C 1
ATOM 1957 O O . GLY A 1 249 ? 25.454 -5.495 27.031 1.00 75.94 249 GLY A O 1
ATOM 1958 N N . ALA A 1 250 ? 24.557 -5.818 25.011 1.00 74.19 250 ALA A N 1
ATOM 1959 C CA . ALA A 1 250 ? 24.709 -4.430 24.575 1.00 74.19 250 ALA A CA 1
ATOM 1960 C C . ALA A 1 250 ? 23.850 -3.462 25.412 1.00 74.19 250 ALA A C 1
ATOM 1962 O O . ALA A 1 250 ? 22.622 -3.562 25.416 1.00 74.19 250 ALA A O 1
ATOM 1963 N N . ILE A 1 251 ? 24.486 -2.499 26.083 1.00 80.12 251 ILE A N 1
ATOM 1964 C CA . ILE A 1 251 ? 23.807 -1.489 26.905 1.00 80.12 251 ILE A CA 1
ATOM 1965 C C . ILE A 1 251 ? 23.366 -0.316 26.017 1.00 80.12 251 ILE A C 1
ATOM 1967 O O . ILE A 1 251 ? 24.192 0.371 25.422 1.00 80.12 251 ILE A O 1
ATOM 1971 N N . THR A 1 252 ? 22.057 -0.080 25.929 1.00 74.06 252 THR A N 1
ATOM 1972 C CA . THR A 1 252 ? 21.452 0.953 25.074 1.00 74.06 252 THR A CA 1
ATOM 1973 C C . THR A 1 252 ? 20.859 2.086 25.919 1.00 74.06 252 THR A C 1
ATOM 1975 O O . THR A 1 252 ? 19.919 1.826 26.675 1.00 74.06 252 THR A O 1
ATOM 1978 N N . PRO A 1 253 ? 21.339 3.339 25.792 1.00 73.00 253 PRO A N 1
ATOM 1979 C CA . PRO A 1 253 ? 20.743 4.486 26.467 1.00 73.00 253 PRO A CA 1
ATOM 1980 C C . PRO A 1 253 ? 19.444 4.939 25.779 1.00 73.00 253 PRO A C 1
ATOM 1982 O O . PRO A 1 253 ? 19.398 5.206 24.571 1.00 73.00 253 PRO A O 1
ATOM 1985 N N . VAL A 1 254 ? 18.382 5.061 26.571 1.00 74.81 254 VAL A N 1
ATOM 1986 C CA . VAL A 1 254 ? 17.036 5.463 26.159 1.00 74.81 254 VAL A CA 1
ATOM 1987 C C . VAL A 1 254 ? 16.630 6.691 26.968 1.00 74.81 254 VAL A C 1
ATOM 1989 O O . VAL A 1 254 ? 16.366 6.604 28.166 1.00 74.81 254 VAL A O 1
ATOM 1992 N N . ALA A 1 255 ? 16.544 7.842 26.304 1.00 76.62 255 ALA A N 1
ATOM 1993 C CA . ALA A 1 255 ? 16.058 9.066 26.926 1.00 76.62 255 ALA A CA 1
ATOM 1994 C C . ALA A 1 255 ? 14.563 8.931 27.240 1.00 76.62 255 ALA A C 1
ATOM 1996 O O . ALA A 1 255 ? 13.765 8.646 26.339 1.00 76.62 255 ALA A O 1
ATOM 1997 N N . ARG A 1 256 ? 14.176 9.180 28.494 1.00 75.50 256 ARG A N 1
ATOM 1998 C CA . ARG A 1 256 ? 12.801 9.521 28.861 1.00 75.50 256 ARG A CA 1
ATOM 1999 C C . ARG A 1 256 ? 12.577 10.990 28.528 1.00 75.50 256 ARG A C 1
ATOM 2001 O O . ARG A 1 256 ? 13.298 11.866 29.003 1.00 75.50 256 ARG A O 1
ATOM 2008 N N . LEU A 1 257 ? 11.575 11.249 27.705 1.00 79.12 257 LEU A N 1
ATOM 2009 C CA . LEU A 1 257 ? 11.205 12.585 27.262 1.00 79.12 257 LEU A CA 1
ATOM 2010 C C . LEU A 1 257 ? 9.983 13.069 28.039 1.00 79.12 257 LEU A C 1
ATOM 2012 O O . LEU A 1 257 ? 9.108 12.277 28.406 1.00 79.12 257 LEU A O 1
ATOM 2016 N N . GLU A 1 258 ? 9.914 14.375 28.264 1.00 72.94 258 GLU A N 1
ATOM 2017 C CA . GLU A 1 258 ? 8.700 15.025 28.731 1.00 72.94 258 GLU A CA 1
ATOM 2018 C C . GLU A 1 258 ? 7.541 14.75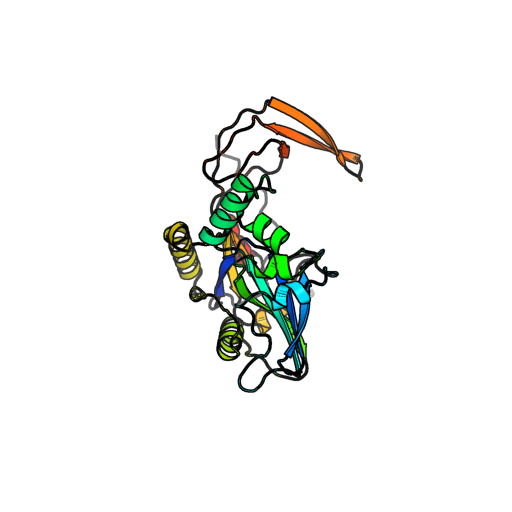4 27.763 1.00 72.94 258 GLU A C 1
ATOM 2020 O O . GLU A 1 258 ? 7.708 14.782 26.538 1.00 72.94 258 GLU A O 1
ATOM 2025 N N . ARG A 1 259 ? 6.355 14.481 28.328 1.00 58.66 259 ARG A N 1
ATOM 2026 C CA . ARG A 1 259 ? 5.114 14.283 27.574 1.00 58.66 259 ARG A CA 1
ATOM 2027 C C . ARG A 1 259 ? 4.721 15.580 26.872 1.00 58.66 259 ARG A C 1
ATOM 2029 O O . ARG A 1 259 ? 3.928 16.358 27.390 1.00 58.66 259 ARG A O 1
ATOM 2036 N N . TYR A 1 260 ? 5.228 15.761 25.663 1.00 57.66 260 TYR A N 1
ATOM 2037 C CA . TYR A 1 260 ? 4.646 16.684 24.706 1.00 57.66 260 TYR A CA 1
ATOM 2038 C C . TYR A 1 260 ? 3.538 15.975 23.923 1.00 57.66 260 TYR A C 1
ATOM 2040 O O . TYR A 1 260 ? 3.691 14.814 23.535 1.00 57.66 260 TYR A O 1
ATOM 2048 N N . THR A 1 261 ? 2.434 16.682 23.694 1.00 54.09 261 THR A N 1
ATOM 2049 C CA . THR A 1 261 ? 1.331 16.228 22.841 1.00 54.09 261 THR A CA 1
ATOM 2050 C C . THR A 1 261 ? 1.312 17.149 21.635 1.00 54.09 261 THR A C 1
ATOM 2052 O O . THR A 1 261 ? 0.970 18.321 21.781 1.00 54.09 261 THR A O 1
ATOM 2055 N N . SER A 1 262 ? 1.701 16.660 20.455 1.00 46.31 262 SER A N 1
ATOM 2056 C CA . SER A 1 262 ? 1.546 17.483 19.252 1.00 46.31 262 SER A CA 1
ATOM 2057 C C . SER A 1 262 ? 0.057 17.617 18.906 1.00 46.31 262 SER A C 1
ATOM 2059 O O . SER A 1 262 ? -0.714 16.672 19.135 1.00 46.31 262 SER A O 1
ATOM 2061 N N . PRO A 1 263 ? -0.361 18.723 18.266 1.00 41.06 263 PRO A N 1
ATOM 2062 C CA . PRO A 1 263 ? -1.539 18.682 17.409 1.00 41.06 263 PRO A CA 1
ATOM 2063 C C . PRO A 1 263 ? -1.342 17.512 16.431 1.00 41.06 263 PRO A C 1
ATOM 2065 O O . PRO A 1 263 ? -0.274 17.387 15.830 1.00 41.06 263 PRO A O 1
ATOM 2068 N N . GLY A 1 264 ? -2.299 16.589 16.342 1.00 44.75 264 GLY A N 1
ATOM 2069 C CA . GLY A 1 264 ? -2.121 15.386 15.519 1.00 44.75 264 GLY A CA 1
ATOM 2070 C C . GLY A 1 264 ? -1.357 14.220 16.173 1.00 44.75 264 GLY A C 1
ATOM 2071 O O . GLY A 1 264 ? -0.681 13.467 15.478 1.00 44.75 264 GLY A O 1
ATOM 2072 N N . SER A 1 265 ? -1.570 13.967 17.472 1.00 43.28 265 SER A N 1
ATOM 2073 C CA . SER A 1 265 ? -1.713 12.595 18.023 1.00 43.28 265 SER A CA 1
ATOM 2074 C C . SER A 1 265 ? -0.481 11.739 18.393 1.00 43.28 265 SER A C 1
ATOM 2076 O O . SER A 1 265 ? -0.589 10.513 18.488 1.00 43.28 265 SER A O 1
ATOM 2078 N N . TRP A 1 266 ? 0.661 12.341 18.737 1.00 42.47 266 TRP A N 1
ATOM 2079 C CA . TRP A 1 266 ? 1.782 11.598 19.344 1.00 42.47 266 TRP A CA 1
ATOM 2080 C C . TRP A 1 266 ? 2.133 12.105 20.746 1.00 42.47 266 TRP A C 1
ATOM 2082 O O . TRP A 1 266 ? 2.218 13.308 20.971 1.00 42.47 266 TRP A O 1
ATOM 2092 N N . SER A 1 267 ? 2.403 11.170 21.670 1.00 47.06 267 SER A N 1
ATOM 2093 C CA . SER A 1 267 ? 3.123 11.444 22.923 1.00 47.06 267 SER A CA 1
ATOM 2094 C C . SER A 1 267 ? 4.390 10.586 22.995 1.00 47.06 267 SER A C 1
ATOM 2096 O O . SER A 1 267 ? 4.377 9.417 23.386 1.00 47.06 267 SER A O 1
ATOM 2098 N N . ALA A 1 268 ? 5.513 11.159 22.564 1.00 52.91 268 ALA A N 1
ATOM 2099 C CA . ALA A 1 268 ? 6.811 10.497 22.633 1.00 52.91 268 ALA A CA 1
ATOM 2100 C C . ALA A 1 268 ? 7.379 10.627 24.054 1.00 52.91 268 ALA A C 1
ATOM 2102 O O . ALA A 1 268 ? 7.864 11.684 24.433 1.00 52.91 268 ALA A O 1
ATOM 2103 N N . THR A 1 269 ? 7.325 9.550 24.842 1.00 56.44 269 THR A N 1
ATOM 2104 C CA . THR A 1 269 ? 7.875 9.509 26.215 1.00 56.44 269 THR A CA 1
ATOM 2105 C C . THR A 1 269 ? 9.243 8.844 26.314 1.00 56.44 269 THR A C 1
ATOM 2107 O O . THR A 1 269 ? 9.896 8.953 27.349 1.00 56.44 269 THR A O 1
ATOM 2110 N N . ARG A 1 270 ? 9.687 8.131 25.273 1.00 55.19 270 ARG A N 1
ATOM 2111 C CA . ARG A 1 270 ? 10.959 7.395 25.237 1.00 55.19 270 ARG A CA 1
ATOM 2112 C C . ARG A 1 270 ? 11.557 7.443 23.830 1.00 55.19 270 ARG A C 1
ATOM 2114 O O . ARG A 1 270 ? 10.832 7.200 22.865 1.00 55.19 270 ARG A O 1
ATOM 2121 N N . ARG A 1 271 ? 12.861 7.710 23.696 1.00 59.44 271 ARG A N 1
ATOM 2122 C CA . ARG A 1 271 ? 13.581 7.673 22.404 1.00 59.44 271 ARG A CA 1
ATOM 2123 C C . ARG A 1 271 ? 15.023 7.189 22.592 1.00 59.44 271 ARG A C 1
ATOM 2125 O O . ARG A 1 271 ? 15.696 7.588 23.537 1.00 59.44 271 ARG A O 1
ATOM 2132 N N . CYS A 1 272 ? 15.507 6.330 21.692 1.00 43.09 272 CYS A N 1
ATOM 2133 C CA . CYS A 1 272 ? 16.918 5.932 21.667 1.00 43.09 272 CYS A CA 1
ATOM 2134 C C . CYS A 1 272 ? 17.782 7.106 21.185 1.00 43.09 272 CYS A C 1
ATOM 2136 O O . CYS A 1 272 ? 17.469 7.722 20.164 1.00 43.09 272 CYS A O 1
ATOM 2138 N N . ILE A 1 273 ? 18.867 7.398 21.907 1.00 50.12 273 ILE A N 1
ATOM 2139 C CA . ILE A 1 273 ? 19.698 8.592 21.681 1.00 50.12 273 ILE A CA 1
ATOM 2140 C C . ILE A 1 273 ? 20.522 8.485 20.379 1.00 50.12 273 ILE A C 1
ATOM 2142 O O . ILE A 1 273 ? 20.785 9.493 19.730 1.00 50.12 273 ILE A O 1
ATOM 2146 N N . MET A 1 274 ? 20.869 7.271 19.933 1.00 38.19 274 MET A N 1
ATOM 2147 C CA . MET A 1 274 ? 21.720 7.058 18.748 1.00 38.19 274 MET A CA 1
ATOM 2148 C C . MET A 1 274 ? 21.034 7.290 17.385 1.00 38.19 274 MET A C 1
ATOM 2150 O O . MET A 1 274 ? 21.720 7.316 16.368 1.00 38.19 274 MET A O 1
ATOM 2154 N N . LEU A 1 275 ? 19.707 7.458 17.321 1.00 36.41 275 LEU A N 1
ATOM 2155 C CA . LEU A 1 275 ? 18.948 7.526 16.055 1.00 36.41 275 LEU A CA 1
ATOM 2156 C C . LEU A 1 275 ? 18.647 8.961 15.574 1.00 36.41 275 LEU A C 1
ATOM 2158 O O . LEU A 1 275 ? 17.590 9.225 15.000 1.00 36.41 275 LEU A O 1
ATOM 2162 N N . MET A 1 276 ? 19.564 9.899 15.811 1.00 35.50 276 MET A N 1
ATOM 2163 C CA . MET A 1 276 ? 19.459 11.291 15.359 1.00 35.50 276 MET A CA 1
ATOM 2164 C C . MET A 1 276 ? 20.567 11.629 14.348 1.00 35.50 276 MET A C 1
ATOM 2166 O O . MET A 1 276 ? 21.683 11.892 14.796 1.00 35.50 276 MET A O 1
ATOM 2170 N N . LYS A 1 277 ? 20.261 11.674 13.027 1.00 40.69 277 LYS A N 1
ATOM 2171 C CA . LYS A 1 277 ? 20.799 12.664 12.045 1.00 40.69 277 LYS A CA 1
ATOM 2172 C C . LYS A 1 277 ? 20.461 12.446 10.547 1.00 40.69 277 LYS A C 1
ATOM 2174 O O . LYS A 1 277 ? 20.156 11.343 10.112 1.00 40.69 277 LYS A O 1
ATOM 2179 N N . SER A 1 278 ? 20.648 13.563 9.822 1.00 33.38 278 SER A N 1
ATOM 2180 C CA . SER A 1 278 ? 21.156 13.772 8.440 1.00 33.38 278 SER A CA 1
ATOM 2181 C C . SER A 1 278 ? 20.314 13.455 7.184 1.00 33.38 278 SER A C 1
ATOM 2183 O O . SER A 1 278 ? 20.333 12.349 6.665 1.00 33.38 278 SER A O 1
ATOM 2185 N N . SER A 1 279 ? 19.723 14.541 6.654 1.00 38.47 279 SER A N 1
ATOM 2186 C C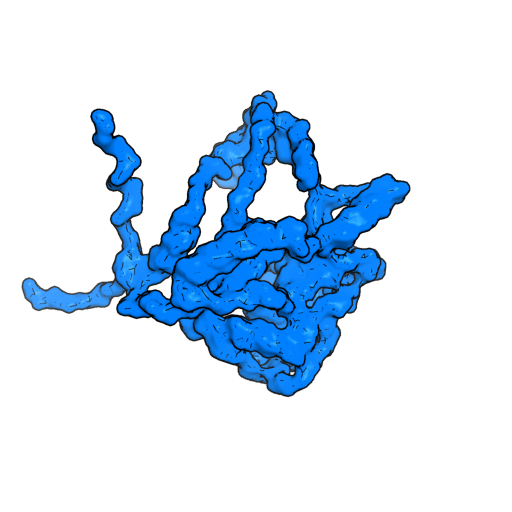A . SER A 1 279 ? 19.774 15.079 5.268 1.00 38.47 279 SER A CA 1
ATOM 2187 C C . SER A 1 279 ? 19.366 14.279 4.010 1.00 38.47 279 SER A C 1
ATOM 2189 O O . SER A 1 279 ? 19.706 13.129 3.774 1.00 38.47 279 SER A O 1
ATOM 2191 N N . VAL A 1 280 ? 18.710 15.023 3.110 1.00 35.88 280 VAL A N 1
ATOM 2192 C CA . VAL A 1 280 ? 17.977 14.594 1.900 1.00 35.88 280 VAL A CA 1
ATOM 2193 C C . VAL A 1 280 ? 18.853 14.052 0.748 1.00 35.88 280 VAL A C 1
ATOM 2195 O O . VAL A 1 280 ? 18.390 13.221 -0.032 1.00 35.88 280 VAL A O 1
ATOM 2198 N N . TRP A 1 281 ? 20.112 14.489 0.618 1.00 32.56 281 TRP A N 1
ATOM 2199 C CA . TRP A 1 281 ? 20.963 14.172 -0.548 1.00 32.56 281 TRP A CA 1
ATOM 2200 C C . TRP A 1 281 ? 21.463 12.718 -0.611 1.00 32.56 281 TRP A C 1
ATOM 2202 O O . TRP A 1 281 ? 21.758 12.208 -1.699 1.00 32.56 281 TRP A O 1
ATOM 2212 N N . ASP A 1 282 ? 21.514 12.020 0.523 1.00 39.19 282 ASP A N 1
ATOM 2213 C CA . ASP A 1 282 ? 22.029 10.648 0.586 1.00 39.19 282 ASP A CA 1
ATOM 2214 C C . ASP A 1 282 ? 21.062 9.624 -0.042 1.00 39.19 282 ASP A C 1
ATOM 2216 O O . ASP A 1 282 ? 21.501 8.595 -0.554 1.00 39.19 282 ASP A O 1
ATOM 2220 N N . CYS A 1 283 ? 19.754 9.916 -0.102 1.00 39.25 283 CYS A N 1
ATOM 2221 C CA . CYS A 1 283 ? 18.753 9.008 -0.683 1.00 39.25 283 CYS A CA 1
ATOM 2222 C C . CYS A 1 283 ? 18.829 8.919 -2.217 1.00 39.25 283 CYS A C 1
ATOM 2224 O O . CYS A 1 283 ? 18.835 7.818 -2.765 1.00 39.25 283 CYS A O 1
ATOM 2226 N N . VAL A 1 284 ? 18.935 10.054 -2.918 1.00 39.53 284 VAL A N 1
ATOM 2227 C CA . VAL A 1 284 ? 19.112 10.070 -4.388 1.00 39.53 284 VAL A CA 1
ATOM 2228 C C . VAL A 1 284 ? 20.475 9.473 -4.757 1.00 39.53 284 VAL A C 1
ATOM 2230 O O . VAL A 1 284 ? 20.602 8.717 -5.723 1.00 39.53 284 VAL A O 1
ATOM 2233 N N . SER A 1 285 ? 21.482 9.731 -3.918 1.00 38.91 285 SER A N 1
ATOM 2234 C CA . SER A 1 285 ? 22.793 9.096 -4.015 1.00 38.91 285 SER A CA 1
ATOM 2235 C C . SER A 1 285 ? 22.698 7.575 -3.864 1.00 38.91 285 SER A C 1
ATOM 2237 O O . SER A 1 285 ? 23.252 6.870 -4.697 1.00 38.91 285 SER A O 1
ATOM 2239 N N . ALA A 1 286 ? 21.955 7.033 -2.895 1.00 41.72 286 ALA A N 1
ATOM 2240 C CA . ALA A 1 286 ? 21.836 5.584 -2.694 1.00 41.72 286 ALA A CA 1
ATOM 2241 C C . ALA A 1 286 ? 21.300 4.826 -3.930 1.00 41.72 286 ALA A C 1
ATOM 2243 O O . ALA A 1 286 ? 21.745 3.701 -4.187 1.00 41.72 286 ALA A O 1
ATOM 2244 N N . ILE A 1 287 ? 20.427 5.452 -4.737 1.00 41.25 287 ILE A N 1
ATOM 2245 C CA . ILE A 1 287 ? 19.984 4.891 -6.026 1.00 41.25 287 ILE A CA 1
ATOM 2246 C C . ILE A 1 287 ? 21.128 4.905 -7.051 1.00 41.25 287 ILE A C 1
ATOM 2248 O O . ILE A 1 287 ? 21.322 3.913 -7.732 1.00 41.25 287 ILE A O 1
ATOM 2252 N N . ARG A 1 288 ? 21.950 5.960 -7.143 1.00 37.81 288 ARG A N 1
ATOM 2253 C CA . ARG A 1 288 ? 23.132 5.960 -8.038 1.00 37.81 288 ARG A CA 1
ATOM 2254 C C . ARG A 1 288 ? 24.262 5.033 -7.563 1.00 37.81 288 ARG A C 1
ATOM 2256 O O . ARG A 1 288 ? 24.939 4.414 -8.379 1.00 37.81 288 ARG A O 1
ATOM 2263 N N . TRP A 1 289 ? 24.481 4.927 -6.255 1.00 33.34 289 TRP A N 1
ATOM 2264 C CA . TRP A 1 289 ? 25.622 4.218 -5.661 1.00 33.34 289 TRP A CA 1
ATOM 2265 C C . TRP A 1 289 ? 25.415 2.703 -5.528 1.00 33.34 289 TRP A C 1
ATOM 2267 O O . TRP A 1 289 ? 26.393 1.960 -5.501 1.00 33.34 289 TRP A O 1
ATOM 2277 N N . SER A 1 290 ? 24.171 2.210 -5.545 1.00 36.38 290 SER A N 1
ATOM 2278 C CA . SER A 1 290 ? 23.884 0.761 -5.551 1.00 36.38 290 SER A CA 1
ATOM 2279 C C . SER A 1 290 ? 24.290 0.037 -6.855 1.00 36.38 290 SER A C 1
ATOM 2281 O O . SER A 1 290 ? 24.143 -1.182 -6.947 1.00 36.38 290 SER A O 1
ATOM 2283 N N . PHE A 1 291 ? 24.815 0.761 -7.855 1.00 42.41 291 PHE A N 1
ATOM 2284 C CA . PHE A 1 291 ? 24.990 0.310 -9.244 1.00 42.41 291 PHE A CA 1
ATOM 2285 C C . PHE A 1 291 ? 26.491 0.161 -9.664 1.00 42.41 291 PHE A C 1
ATOM 2287 O O . PHE A 1 291 ? 26.823 0.185 -10.851 1.00 42.41 291 PHE A O 1
ATOM 2294 N N . ALA A 1 292 ? 27.420 -0.050 -8.706 1.00 31.28 292 ALA A N 1
ATOM 2295 C CA . ALA A 1 292 ? 28.894 -0.046 -8.893 1.00 31.28 292 ALA A CA 1
ATOM 2296 C C . ALA A 1 292 ? 29.689 -1.140 -8.079 1.00 31.28 292 ALA A C 1
ATOM 2298 O O . ALA A 1 292 ? 29.460 -1.260 -6.883 1.00 31.28 292 ALA A O 1
ATOM 2299 N N . ALA A 1 293 ? 30.632 -1.931 -8.662 1.00 43.78 293 ALA A N 1
ATOM 2300 C CA . ALA A 1 293 ? 31.353 -3.080 -8.025 1.00 43.78 293 ALA A CA 1
ATOM 2301 C C . ALA A 1 293 ? 32.918 -3.175 -8.130 1.00 43.78 293 ALA A C 1
ATOM 2303 O O . ALA A 1 293 ? 33.493 -2.533 -7.243 1.00 43.78 293 ALA A O 1
ATOM 2304 N N . PRO A 1 294 ? 33.662 -3.949 -9.005 1.00 43.56 294 PRO A N 1
ATOM 2305 C CA . PRO A 1 294 ? 33.377 -4.666 -10.286 1.00 43.56 294 PRO A CA 1
ATOM 2306 C C . PRO A 1 294 ? 33.537 -6.240 -10.269 1.00 43.56 294 PRO A C 1
ATOM 2308 O O . PRO A 1 294 ? 32.790 -6.890 -9.533 1.00 43.56 294 PRO A O 1
ATOM 2311 N N . ALA A 1 295 ? 34.413 -6.856 -11.115 1.00 30.72 295 ALA A N 1
ATOM 2312 C CA . ALA A 1 295 ? 34.919 -8.262 -11.148 1.00 30.72 295 ALA A CA 1
ATOM 2313 C C . ALA A 1 295 ? 36.340 -8.356 -11.800 1.00 30.72 295 ALA A C 1
ATOM 2315 O O . ALA A 1 295 ? 36.703 -7.473 -12.576 1.00 30.72 295 ALA A O 1
ATOM 2316 N N . MET A 1 296 ? 37.136 -9.396 -11.488 1.00 33.06 296 MET A N 1
ATOM 2317 C CA . MET A 1 296 ? 38.508 -9.644 -12.006 1.00 33.06 296 MET A CA 1
ATOM 2318 C C . MET A 1 296 ? 38.537 -10.299 -13.401 1.00 33.06 296 MET A C 1
ATOM 2320 O O . MET A 1 296 ? 37.715 -11.178 -13.641 1.00 33.06 296 MET A O 1
ATOM 2324 N N . LEU A 1 297 ? 39.576 -10.023 -14.216 1.00 28.39 297 LEU A N 1
ATOM 2325 C CA . LEU A 1 297 ? 40.527 -11.055 -14.699 1.00 28.39 297 LEU A CA 1
ATOM 2326 C C . LEU A 1 297 ? 41.704 -10.497 -15.536 1.00 28.39 297 LEU A C 1
ATOM 2328 O O . LEU A 1 297 ? 41.511 -9.667 -16.412 1.00 28.39 297 LEU A O 1
ATOM 2332 N N . SER A 1 298 ? 42.891 -11.064 -15.277 1.00 28.89 298 SER A N 1
ATOM 2333 C CA . SER A 1 298 ? 44.020 -11.320 -16.196 1.00 28.89 298 SER A CA 1
ATOM 2334 C C . SER A 1 298 ? 44.586 -10.207 -17.098 1.00 28.89 298 SER A C 1
ATOM 2336 O O . SER A 1 298 ? 44.012 -9.880 -18.131 1.00 28.89 298 SER A O 1
ATOM 2338 N N . LEU A 1 299 ? 45.869 -9.895 -16.876 1.00 25.84 299 LEU A N 1
ATOM 2339 C CA . LEU A 1 299 ? 46.906 -10.077 -17.906 1.00 25.84 299 LEU A CA 1
ATOM 2340 C C . LEU A 1 299 ? 48.229 -10.493 -17.234 1.00 25.84 299 LEU A C 1
ATOM 2342 O O . LEU A 1 299 ? 48.551 -10.009 -16.151 1.00 25.84 299 LEU A O 1
ATOM 2346 N N . ARG A 1 300 ? 48.945 -11.446 -17.844 1.00 31.50 300 ARG A N 1
ATOM 2347 C CA . ARG A 1 300 ? 50.253 -11.951 -17.389 1.00 31.50 300 ARG A CA 1
ATOM 2348 C C . ARG A 1 300 ? 51.381 -11.190 -18.087 1.00 31.50 300 ARG A C 1
ATOM 2350 O O . ARG A 1 300 ? 51.336 -11.129 -19.313 1.00 31.50 300 ARG A O 1
ATOM 2357 N N . SER A 1 301 ? 52.404 -10.797 -17.328 1.00 32.69 301 SER A N 1
ATOM 2358 C CA . SER A 1 301 ? 53.846 -10.960 -17.624 1.00 32.69 301 SER A CA 1
ATOM 2359 C C . SER A 1 301 ? 54.652 -10.216 -16.565 1.00 32.69 301 SER A C 1
ATOM 2361 O O . SER A 1 301 ? 54.529 -8.971 -16.551 1.00 32.69 301 SER A O 1
#

InterPro domains:
  IPR012340 Nucleic acid-binding, OB-fold [G3DSA:2.40.50.140] (231-268)
  IPR013839 NAD-dependent DNA ligase, adenylation [PF01653] (13-232)
  IPR013839 NAD-dependent DNA ligase, adenylation [cd00114] (13-231)
  IPR013840 NAD-dependent DNA ligase, N-terminal [SM00532] (1-295)
  IPR018239 NAD-dependent DNA ligase, active site [PS01055] (29-58)

Sequence (301 aa):
MRRASSRSTSGYRNRLKNTDNLTYCCELKLDGLAVSILYENGLLVQAATRGDGTTGEDITSNVRTIRAIPLKLRGDNIPQRLEVRGEVFLPQAGFEKINEEARRTGGKVFANPRNAAAGSLRQLDPRITAKRPLTFFCYGVGVLEGGELPASHSARLQQFKSWGLPVSERVKLCHTPEEVLTYYRQVEEDRPKLGFDIDGVVIKVDSLALQEQLGFVARAPRWAVAFKFPAQEQMTFVRDVEFQVGRTGAITPVARLERYTSPGSWSATRRCIMLMKSSVWDCVSAIRWSFAAPAMLSLRS

Radius of gyration: 22.5 Å; chains: 1; bounding box: 72×46×52 Å

pLDDT: mean 81.5, std 23.26, range [25.84, 98.81]

Secondary structure (DSSP, 8-state):
------SS--S---B-S--TT--EEEEEEE-SEEEEEEEETTEEEEEEE-TTSS---B-HHHHTT-TTS-SB--SS---SEEEEEEEEE--HHHHHHHHHHHHHHT----SSHHHHHHHHHS-SSHHHHTTS--EEEEEEEEEEESS---SBHHHHHHHHHHTT----TT-EEESSHHHHHHHHHHHHHHGGGSSS-EEEEEEEESBHHHHHHH-EETTEESSEEEEEPPP------EEEEEEEE-TTS-EEEEEEEP----TTS----EEETT-----THHHHHHHHHTTB---------

Organism: NCBI:txid1134687